Protein AF-A0A6A8Q6U9-F1 (afdb_monomer_lite)

Structure (mmCIF, N/CA/C/O backbone):
data_AF-A0A6A8Q6U9-F1
#
_entry.id   AF-A0A6A8Q6U9-F1
#
loop_
_atom_site.group_PDB
_atom_site.id
_atom_site.type_symbol
_atom_site.label_atom_id
_atom_site.label_alt_id
_atom_site.label_comp_id
_atom_site.label_asym_id
_atom_site.label_entity_id
_atom_site.label_seq_id
_atom_site.pdbx_PDB_ins_code
_atom_site.Cartn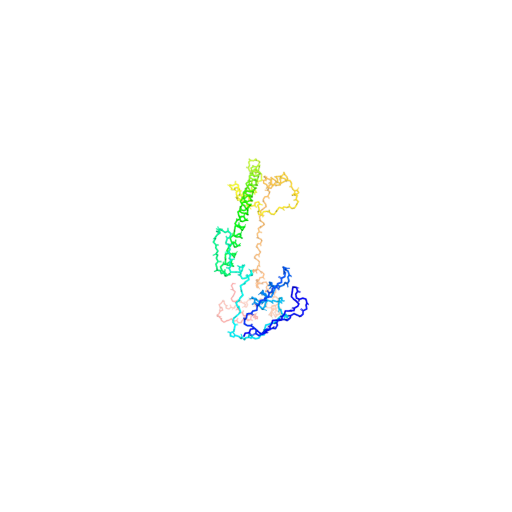_x
_atom_site.Cartn_y
_atom_site.Cartn_z
_atom_site.occupancy
_atom_site.B_iso_or_equiv
_atom_site.auth_seq_id
_atom_site.auth_comp_id
_atom_site.auth_asym_id
_atom_site.auth_atom_id
_atom_site.pdbx_PDB_model_num
ATOM 1 N N . MET A 1 1 ? 22.837 -3.236 -61.884 1.00 83.44 1 MET A N 1
ATOM 2 C CA . MET A 1 1 ? 23.945 -2.297 -61.561 1.00 83.44 1 MET A CA 1
ATOM 3 C C . MET A 1 1 ? 23.391 -0.884 -61.524 1.00 83.44 1 MET A C 1
ATOM 5 O O . MET A 1 1 ? 22.686 -0.519 -62.454 1.00 83.44 1 MET A O 1
ATOM 9 N N . ILE A 1 2 ? 23.714 -0.105 -60.486 1.00 91.56 2 ILE A N 1
ATOM 10 C CA . ILE A 1 2 ? 23.192 1.261 -60.320 1.00 91.56 2 ILE A CA 1
ATOM 11 C C . ILE A 1 2 ? 23.512 2.105 -61.558 1.00 91.56 2 ILE A C 1
ATOM 13 O O . ILE A 1 2 ? 24.683 2.302 -61.882 1.00 91.56 2 ILE A O 1
ATOM 17 N N . SER A 1 3 ? 22.468 2.602 -62.220 1.00 93.12 3 SER A N 1
ATOM 18 C CA . SER A 1 3 ? 22.572 3.488 -63.384 1.00 93.12 3 SER A CA 1
ATOM 19 C C . SER A 1 3 ? 22.329 4.948 -63.017 1.00 93.12 3 SER A C 1
ATOM 21 O O . SER A 1 3 ? 22.824 5.858 -63.685 1.00 93.12 3 SER A O 1
ATOM 23 N N . LYS A 1 4 ? 21.551 5.184 -61.954 1.00 95.38 4 LYS A N 1
ATOM 24 C CA . LYS A 1 4 ? 21.162 6.523 -61.519 1.00 95.38 4 LYS A CA 1
ATOM 25 C C . LYS A 1 4 ? 20.869 6.574 -60.025 1.00 95.38 4 LYS A C 1
ATOM 27 O O . LYS A 1 4 ? 20.217 5.688 -59.484 1.00 95.38 4 LYS A O 1
ATOM 32 N N . ILE A 1 5 ? 21.319 7.643 -59.375 1.00 95.75 5 ILE A N 1
ATOM 33 C CA . ILE A 1 5 ? 20.968 8.004 -57.999 1.00 95.75 5 ILE A CA 1
ATOM 34 C C . ILE A 1 5 ? 20.358 9.402 -58.031 1.00 95.75 5 ILE A C 1
ATOM 36 O O . ILE A 1 5 ? 20.988 10.350 -58.503 1.00 95.75 5 ILE A O 1
ATOM 40 N N . SER A 1 6 ? 19.142 9.536 -57.513 1.00 96.12 6 SER A N 1
ATOM 41 C CA . SER A 1 6 ? 18.427 10.807 -57.409 1.00 96.12 6 SER A CA 1
ATOM 42 C C . SER A 1 6 ? 18.252 11.169 -55.940 1.00 96.12 6 SER A C 1
ATOM 44 O O . SER A 1 6 ? 17.644 10.413 -55.190 1.00 96.12 6 SER A O 1
ATOM 46 N N . LEU A 1 7 ? 18.757 12.331 -55.525 1.00 95.94 7 LEU A N 1
ATOM 47 C CA . LEU A 1 7 ? 18.587 12.875 -54.175 1.00 95.94 7 LEU A CA 1
ATOM 48 C C . LEU A 1 7 ? 17.785 14.170 -54.244 1.00 95.94 7 LEU A C 1
ATOM 50 O O . LEU A 1 7 ? 18.115 15.075 -55.016 1.00 95.94 7 LEU A O 1
ATOM 54 N N . ASN A 1 8 ? 16.732 14.283 -53.439 1.00 95.31 8 ASN A N 1
ATOM 55 C CA . ASN A 1 8 ? 15.879 15.466 -53.446 1.00 95.31 8 ASN A CA 1
ATOM 56 C C . ASN A 1 8 ? 15.291 15.745 -52.063 1.00 95.31 8 ASN A C 1
ATOM 58 O O . ASN A 1 8 ? 14.862 14.830 -51.367 1.00 95.31 8 ASN A O 1
ATOM 62 N N . LYS A 1 9 ? 15.220 17.029 -51.698 1.00 92.88 9 LYS A N 1
ATOM 63 C CA . LYS A 1 9 ? 14.635 17.523 -50.441 1.00 92.88 9 LYS A CA 1
ATOM 64 C C . LYS A 1 9 ? 15.183 16.833 -49.180 1.00 92.88 9 LYS A C 1
ATOM 66 O O . LYS A 1 9 ? 14.444 16.667 -48.215 1.00 92.88 9 LYS A O 1
ATOM 71 N N . VAL A 1 10 ? 16.471 16.484 -49.169 1.00 93.00 10 VAL A N 1
ATOM 72 C CA . VAL A 1 10 ? 17.129 15.846 -48.018 1.00 93.00 10 VAL A CA 1
ATOM 73 C C . VAL A 1 10 ? 18.425 16.564 -47.648 1.00 93.00 10 VAL A C 1
ATOM 75 O O . VAL A 1 10 ? 19.313 16.727 -48.482 1.00 93.00 10 VAL A O 1
ATOM 78 N N . ALA A 1 11 ? 18.537 17.007 -46.393 1.00 90.81 11 ALA A N 1
ATOM 79 C CA . ALA A 1 11 ? 19.706 17.707 -45.847 1.00 90.81 11 ALA A CA 1
ATOM 80 C C . ALA A 1 11 ? 20.280 18.793 -46.794 1.00 90.81 11 ALA A C 1
ATOM 82 O O . ALA A 1 11 ? 19.628 19.806 -47.059 1.00 90.81 11 ALA A O 1
ATOM 83 N N . SER A 1 12 ? 21.497 18.598 -47.318 1.00 90.44 12 SER A N 1
ATOM 84 C CA . SER A 1 12 ? 22.168 19.523 -48.245 1.00 90.44 12 SER A CA 1
ATOM 85 C C . SER A 1 12 ? 21.600 19.504 -49.674 1.00 90.44 12 SER A C 1
ATOM 87 O O . SER A 1 12 ? 21.796 20.462 -50.424 1.00 90.44 12 SER A O 1
ATOM 89 N N . TYR A 1 13 ? 20.853 18.466 -50.057 1.00 93.00 13 TYR A N 1
ATOM 90 C CA . TYR A 1 13 ? 20.226 18.302 -51.371 1.00 93.00 13 TYR A CA 1
ATOM 91 C C . TYR A 1 13 ? 18.849 18.984 -51.417 1.00 93.00 13 TYR A C 1
ATOM 93 O O . TYR A 1 13 ? 17.801 18.339 -51.465 1.00 93.00 13 TYR A O 1
ATOM 101 N N . LYS A 1 14 ? 18.840 20.326 -51.389 1.00 92.19 14 LYS A N 1
ATOM 102 C CA . LYS A 1 14 ? 17.604 21.145 -51.385 1.00 92.19 14 LYS A CA 1
ATOM 103 C C . LYS A 1 14 ? 16.782 21.043 -52.677 1.00 92.19 14 LYS A C 1
ATOM 105 O O . LYS A 1 14 ? 15.580 21.299 -52.660 1.00 92.19 14 LYS A O 1
ATOM 110 N N . LYS A 1 15 ? 17.435 20.723 -53.794 1.00 93.44 15 LYS A N 1
ATOM 111 C CA . LYS A 1 15 ? 16.835 20.531 -55.121 1.00 93.44 15 LYS A CA 1
ATOM 112 C C . LYS A 1 15 ? 17.240 19.161 -55.656 1.00 93.44 15 LYS A C 1
ATOM 114 O O . LYS A 1 15 ? 18.251 18.613 -55.211 1.00 93.44 15 LYS A O 1
ATOM 119 N N . LEU A 1 16 ? 16.484 18.666 -56.635 1.00 94.50 16 LEU A N 1
ATOM 120 C CA . LEU A 1 16 ? 16.778 17.407 -57.309 1.00 94.50 16 LEU A CA 1
ATOM 121 C C . LEU A 1 16 ? 18.214 17.426 -57.840 1.00 94.50 16 LEU A C 1
ATOM 123 O O . LEU A 1 16 ? 18.569 18.264 -58.667 1.00 94.50 16 LEU A O 1
ATOM 127 N N . SER A 1 17 ? 19.018 16.505 -57.328 1.00 95.00 17 SER A N 1
ATOM 128 C CA . SER A 1 17 ? 20.404 16.294 -57.717 1.00 95.00 17 SER A CA 1
ATOM 129 C C . SER A 1 17 ? 20.535 14.861 -58.197 1.00 95.00 17 SER A C 1
ATOM 131 O O . SER A 1 17 ? 20.133 13.933 -57.497 1.00 95.00 17 SER A O 1
ATOM 133 N N . VAL A 1 18 ? 21.057 14.700 -59.406 1.00 95.06 18 VAL A N 1
ATOM 134 C CA . VAL A 1 18 ? 21.097 13.419 -60.105 1.00 95.06 18 VAL A CA 1
ATOM 135 C C . VAL A 1 18 ? 22.546 13.045 -60.375 1.00 95.06 18 VAL A C 1
ATOM 137 O O . VAL A 1 18 ? 23.310 13.854 -60.900 1.00 95.06 18 VAL A O 1
ATOM 140 N N . LEU A 1 19 ? 22.903 11.814 -60.025 1.00 94.12 19 LEU A N 1
ATOM 141 C CA . LEU A 1 19 ? 24.139 11.161 -60.427 1.00 94.12 19 LEU A CA 1
ATOM 142 C C . LEU A 1 19 ? 23.781 10.032 -61.394 1.00 94.12 19 LEU A C 1
ATOM 144 O O . LEU A 1 19 ? 23.219 9.025 -60.974 1.00 94.12 19 LEU A O 1
ATOM 148 N N . GLU A 1 20 ? 24.105 10.203 -62.670 1.00 95.31 20 GLU A N 1
ATOM 149 C CA . GLU A 1 20 ? 23.953 9.182 -63.712 1.00 95.31 20 GLU A CA 1
ATOM 150 C C . GLU A 1 20 ? 25.326 8.621 -64.077 1.00 95.31 20 GLU A C 1
ATOM 152 O O . GLU A 1 20 ? 26.291 9.373 -64.234 1.00 95.31 20 GLU A O 1
ATOM 157 N N . THR A 1 21 ? 25.434 7.296 -64.179 1.00 92.75 21 THR A N 1
ATOM 158 C CA . THR A 1 21 ? 26.697 6.630 -64.502 1.00 92.75 21 THR A CA 1
ATOM 159 C C . THR A 1 21 ? 26.477 5.275 -65.164 1.00 92.75 21 THR A C 1
ATOM 161 O O . THR A 1 21 ? 25.560 4.533 -64.827 1.00 92.75 21 THR A O 1
ATOM 164 N N . ASP A 1 22 ? 27.360 4.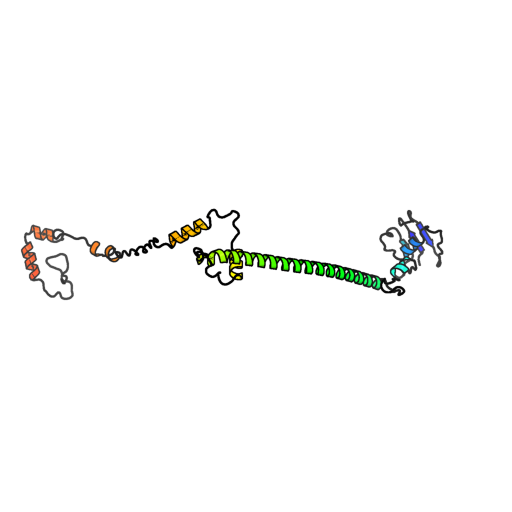938 -66.098 1.00 92.50 22 ASP A N 1
ATOM 165 C CA . ASP A 1 22 ? 27.503 3.619 -66.718 1.00 92.50 22 ASP A CA 1
ATOM 166 C C . ASP A 1 22 ? 28.775 2.891 -66.227 1.00 92.50 22 ASP A C 1
ATOM 168 O O . ASP A 1 22 ? 29.103 1.792 -66.681 1.00 92.50 22 ASP A O 1
ATOM 172 N N . LYS A 1 23 ? 29.538 3.513 -65.314 1.00 93.19 23 LYS A N 1
ATOM 173 C CA . LYS A 1 23 ? 30.857 3.045 -64.871 1.00 93.19 23 LYS A CA 1
ATOM 174 C C . LYS A 1 23 ? 30.744 2.125 -63.666 1.00 93.19 23 LYS A C 1
ATOM 176 O O . LYS A 1 23 ? 30.054 2.431 -62.699 1.00 93.19 23 LYS A O 1
ATOM 181 N N . LYS A 1 24 ? 31.498 1.018 -63.691 1.00 90.50 24 LYS A N 1
ATOM 182 C CA . LYS A 1 24 ? 31.570 0.045 -62.581 1.00 90.50 24 LYS A CA 1
ATOM 183 C C . LYS A 1 24 ? 32.177 0.633 -61.307 1.00 90.50 24 LYS A C 1
ATOM 185 O O . LYS A 1 24 ? 31.808 0.224 -60.214 1.00 90.50 24 LYS A O 1
ATOM 190 N N . VAL A 1 25 ? 33.104 1.578 -61.454 1.00 93.62 25 VAL A N 1
ATOM 191 C CA . VAL A 1 25 ? 33.769 2.270 -60.347 1.00 93.62 25 VAL A CA 1
ATOM 192 C C . VAL A 1 25 ? 33.498 3.760 -60.490 1.00 93.62 25 VAL A C 1
ATOM 194 O O . VAL A 1 25 ? 33.768 4.337 -61.542 1.00 93.62 25 VAL A O 1
ATOM 197 N N . ASN A 1 26 ? 32.975 4.373 -59.430 1.00 93.19 26 ASN A N 1
ATOM 198 C CA . ASN A 1 26 ? 32.656 5.796 -59.371 1.00 93.19 26 ASN A CA 1
ATOM 199 C C . ASN A 1 26 ? 33.369 6.414 -58.169 1.00 93.19 26 ASN A C 1
ATOM 201 O O . ASN A 1 26 ? 33.212 5.932 -57.049 1.00 93.19 26 ASN A O 1
ATOM 205 N N . LEU A 1 27 ? 34.138 7.482 -58.392 1.00 94.19 27 LEU A N 1
ATOM 206 C CA . LEU A 1 27 ? 34.809 8.227 -57.329 1.00 94.19 27 LEU A CA 1
ATOM 207 C C . LEU A 1 27 ? 34.109 9.573 -57.131 1.00 94.19 27 LEU A C 1
A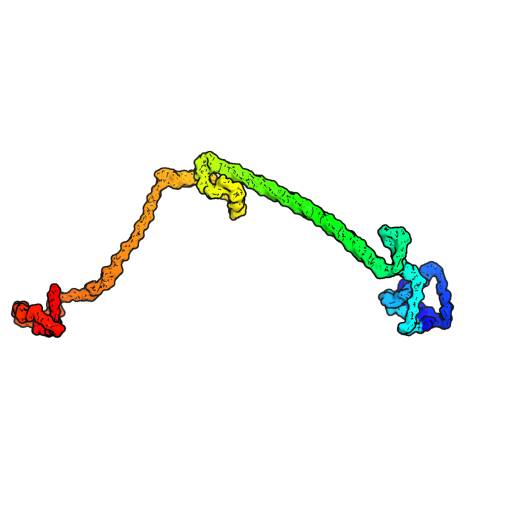TOM 209 O O . LEU A 1 27 ? 34.193 10.453 -57.984 1.00 94.19 27 LEU A O 1
ATOM 213 N N . ILE A 1 28 ? 33.432 9.733 -55.994 1.00 92.00 28 ILE A N 1
ATOM 214 C CA . ILE A 1 28 ? 32.740 10.971 -55.622 1.00 92.00 28 ILE A CA 1
ATOM 215 C C . ILE A 1 28 ? 33.566 11.671 -54.543 1.00 92.00 28 ILE A C 1
ATOM 217 O O . ILE A 1 28 ? 33.708 11.162 -53.433 1.00 92.00 28 ILE A O 1
ATOM 221 N N . TYR A 1 29 ? 34.100 12.850 -54.854 1.00 93.25 29 TYR A N 1
ATOM 222 C CA . TYR A 1 29 ? 34.919 13.638 -53.935 1.00 93.25 29 TYR A CA 1
ATOM 223 C C . TYR A 1 29 ? 34.371 15.059 -53.781 1.00 93.25 29 TYR A C 1
ATOM 225 O O . TYR A 1 29 ? 33.599 15.555 -54.596 1.00 93.25 29 TYR A O 1
ATOM 233 N N . GLY A 1 30 ? 34.747 15.717 -52.689 1.00 92.31 30 GLY A N 1
ATOM 234 C CA . GLY A 1 30 ? 34.318 17.076 -52.374 1.00 92.31 30 GLY A CA 1
ATOM 235 C C . GLY A 1 30 ? 34.778 17.487 -50.982 1.00 92.31 30 GLY A C 1
ATOM 236 O O . GLY A 1 30 ? 35.163 16.632 -50.182 1.00 92.31 30 GLY A O 1
ATOM 237 N N . LEU A 1 31 ? 34.715 18.782 -50.679 1.00 93.69 31 LEU A N 1
ATOM 238 C CA . LEU A 1 31 ? 35.091 19.334 -49.374 1.00 93.69 31 LEU A CA 1
ATOM 239 C C . LEU A 1 31 ? 34.214 18.791 -48.229 1.00 93.69 31 LEU A C 1
ATOM 241 O O . LEU A 1 31 ? 33.169 18.171 -48.446 1.00 93.69 31 LEU A O 1
ATOM 245 N N . ASN A 1 32 ? 34.631 19.005 -46.983 1.00 89.88 32 ASN A N 1
ATOM 246 C CA . ASN A 1 32 ? 33.807 18.654 -45.825 1.00 89.88 32 ASN A CA 1
ATOM 247 C C . ASN A 1 32 ? 32.473 19.420 -45.864 1.00 89.88 32 ASN A C 1
ATOM 249 O O . ASN A 1 32 ? 32.429 20.583 -46.252 1.00 89.88 32 ASN A O 1
ATOM 253 N N . GLY A 1 33 ? 31.376 18.742 -45.513 1.00 87.25 33 GLY A N 1
ATOM 254 C CA . GLY A 1 33 ? 30.030 19.328 -45.538 1.00 87.25 33 GLY A CA 1
ATOM 255 C C . GLY A 1 33 ? 29.324 19.345 -46.903 1.00 87.25 33 GLY A C 1
ATOM 256 O O . GLY A 1 33 ? 28.185 19.788 -46.977 1.00 87.25 33 GLY A O 1
ATOM 257 N N . THR A 1 34 ? 29.922 18.816 -47.979 1.00 90.06 34 THR A N 1
ATOM 258 C CA . THR A 1 34 ? 29.285 18.799 -49.317 1.00 90.06 34 THR A CA 1
ATOM 259 C C . THR A 1 34 ? 28.187 17.742 -49.509 1.00 90.06 34 THR A C 1
ATOM 261 O O . THR A 1 34 ? 27.674 17.597 -50.613 1.00 90.06 34 THR A O 1
ATOM 264 N N . GLY A 1 35 ? 27.824 16.983 -48.469 1.00 91.19 35 GLY A N 1
ATOM 265 C CA . GLY A 1 35 ? 26.733 15.999 -48.532 1.00 91.19 35 GLY A CA 1
ATOM 266 C C . GLY A 1 35 ? 27.131 14.568 -48.911 1.00 91.19 35 GLY A C 1
ATOM 267 O O . GLY A 1 35 ? 26.251 13.728 -49.058 1.00 91.19 35 GLY A O 1
ATOM 268 N N . LYS A 1 36 ? 28.431 14.246 -49.005 1.00 93.31 36 LYS A N 1
ATOM 269 C CA . LYS A 1 36 ? 28.915 12.879 -49.313 1.00 93.31 36 LYS A CA 1
ATOM 270 C C . LYS A 1 36 ? 28.319 11.813 -48.382 1.00 93.31 36 LYS A C 1
ATOM 272 O O . LYS A 1 36 ? 27.833 10.795 -48.860 1.00 93.31 36 LYS A O 1
ATOM 277 N N . SER A 1 37 ? 28.295 12.085 -47.075 1.00 93.62 37 SER A N 1
ATOM 278 C CA . SER A 1 37 ? 27.722 11.169 -46.081 1.00 93.62 37 SER A CA 1
ATOM 279 C C . SER A 1 37 ? 26.207 11.006 -46.226 1.00 93.62 37 SER A C 1
ATOM 281 O O . SER A 1 37 ? 25.673 9.955 -45.916 1.00 93.62 37 SER A O 1
ATOM 283 N N . ILE A 1 38 ? 25.491 12.013 -46.738 1.00 94.50 38 ILE A N 1
ATOM 284 C CA . ILE A 1 38 ? 24.043 11.906 -46.973 1.00 94.50 38 ILE A CA 1
ATOM 285 C C . ILE A 1 38 ? 23.761 10.934 -48.120 1.00 94.50 38 ILE A C 1
ATOM 287 O O . ILE A 1 38 ? 22.830 10.140 -48.026 1.00 94.50 38 ILE A O 1
ATOM 291 N N . LEU A 1 39 ? 24.583 10.966 -49.174 1.00 94.44 39 LEU A N 1
ATOM 292 C CA . LEU A 1 39 ? 24.488 10.018 -50.282 1.00 94.44 39 LEU A CA 1
ATOM 293 C C . LEU A 1 39 ? 24.774 8.586 -49.817 1.00 94.44 39 LEU A C 1
ATOM 295 O O . LEU A 1 39 ? 24.009 7.686 -50.155 1.00 94.44 39 LEU A O 1
ATOM 299 N N . SER A 1 40 ? 25.829 8.362 -49.025 1.00 94.44 40 SER A N 1
ATOM 300 C CA . SER A 1 40 ? 26.108 7.018 -48.500 1.00 94.44 40 SER A CA 1
ATOM 301 C C . SER A 1 40 ? 25.033 6.546 -47.517 1.00 94.44 40 SER A C 1
ATOM 303 O O . SER A 1 40 ? 24.607 5.401 -47.608 1.00 94.44 40 SER A O 1
ATOM 305 N N . ASN A 1 41 ? 24.524 7.415 -46.637 1.00 94.75 41 ASN A N 1
ATOM 306 C CA . ASN A 1 41 ? 23.450 7.068 -45.699 1.00 94.75 41 ASN A CA 1
ATOM 307 C C . ASN A 1 41 ? 22.132 6.732 -46.412 1.00 94.75 41 ASN A C 1
ATOM 309 O O . ASN A 1 41 ? 21.429 5.819 -45.987 1.00 94.75 41 ASN A O 1
ATOM 313 N N . PHE A 1 42 ? 21.825 7.411 -47.523 1.00 95.25 42 PHE A N 1
ATOM 314 C CA . PHE A 1 42 ? 20.690 7.047 -48.371 1.00 95.25 42 PHE A CA 1
ATOM 315 C C . PHE A 1 42 ? 20.833 5.631 -48.934 1.00 95.25 42 PHE A C 1
ATOM 317 O O . PHE A 1 42 ? 19.884 4.859 -48.883 1.00 95.25 42 PHE A O 1
ATOM 324 N N . LEU A 1 43 ? 22.016 5.270 -49.434 1.00 94.12 43 LEU A N 1
ATOM 325 C CA . LEU A 1 43 ? 22.263 3.916 -49.935 1.00 94.12 43 LEU A CA 1
ATOM 326 C C . LEU A 1 43 ? 22.231 2.860 -48.818 1.00 94.12 43 LEU A C 1
ATOM 328 O O . LEU A 1 43 ? 21.891 1.715 -49.090 1.00 94.12 43 LEU A O 1
ATOM 332 N N . TYR A 1 44 ? 22.580 3.238 -47.585 1.00 93.81 44 TYR A N 1
ATOM 333 C CA . TYR A 1 44 ? 22.564 2.343 -46.425 1.00 93.81 44 TYR A CA 1
ATOM 334 C C . TYR A 1 44 ? 21.138 2.026 -45.951 1.00 93.81 44 TYR A C 1
ATOM 336 O O . TYR A 1 44 ? 20.833 0.874 -45.660 1.00 93.81 44 TYR A O 1
ATOM 344 N N . LEU A 1 45 ? 20.252 3.029 -45.897 1.00 91.56 45 LEU A N 1
ATOM 345 C CA . LEU A 1 45 ? 18.856 2.855 -45.483 1.00 91.56 45 LEU A CA 1
ATOM 346 C C . LEU A 1 45 ? 17.900 3.620 -46.417 1.00 91.56 45 LEU A C 1
ATOM 348 O O . LE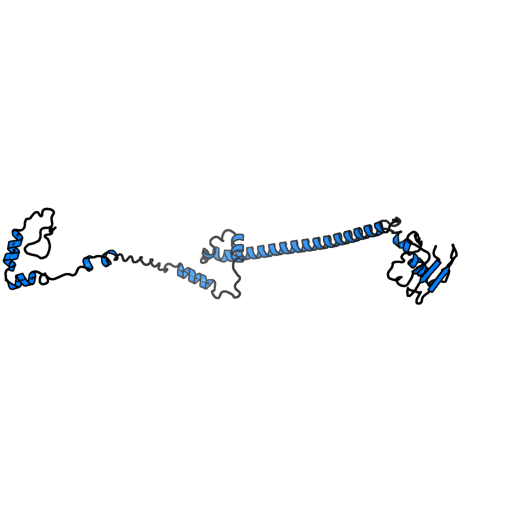U A 1 45 ? 17.332 4.643 -46.024 1.00 91.56 45 LEU A O 1
ATOM 352 N N . PRO A 1 46 ? 17.684 3.136 -47.655 1.00 90.25 46 PRO A N 1
ATOM 353 C CA . PRO A 1 46 ? 16.915 3.861 -48.671 1.00 90.25 46 PRO A CA 1
ATOM 354 C C . PRO A 1 46 ? 15.438 4.039 -48.306 1.00 90.25 46 PRO A C 1
ATOM 356 O O . PRO A 1 46 ? 14.778 4.944 -48.810 1.00 90.25 46 PRO A O 1
ATOM 359 N N . THR A 1 47 ? 14.922 3.203 -47.404 1.00 90.56 47 THR A N 1
ATOM 360 C CA . THR A 1 47 ? 13.536 3.232 -46.918 1.00 90.56 47 THR A CA 1
ATOM 361 C C . THR A 1 47 ? 13.298 4.242 -45.792 1.00 90.56 47 THR A C 1
ATOM 363 O O . THR A 1 47 ? 12.153 4.409 -45.368 1.00 90.56 47 THR A O 1
ATOM 366 N N . HIS A 1 48 ? 14.336 4.927 -45.292 1.00 92.75 48 HIS A N 1
ATOM 367 C CA . HIS A 1 48 ? 14.173 5.914 -44.224 1.00 92.75 48 HIS A CA 1
ATOM 368 C C . HIS A 1 48 ? 13.250 7.070 -44.673 1.00 92.75 48 HIS A C 1
ATOM 370 O O . HIS A 1 48 ? 13.395 7.560 -45.799 1.00 92.75 48 HIS A O 1
ATOM 376 N N . PRO A 1 49 ? 12.337 7.572 -43.814 1.00 93.44 49 PRO A N 1
ATOM 377 C CA . PRO A 1 49 ? 11.366 8.610 -44.184 1.00 93.44 49 PRO A CA 1
ATOM 378 C C . PRO A 1 49 ? 11.966 9.886 -44.794 1.00 93.44 49 PRO A C 1
ATOM 380 O O . PRO A 1 49 ? 11.337 10.525 -45.644 1.00 93.44 49 PRO A O 1
ATOM 383 N N . ASP A 1 50 ? 13.189 10.241 -44.400 1.00 92.94 50 ASP A N 1
ATOM 384 C CA . ASP A 1 50 ? 13.909 11.411 -44.924 1.00 92.94 50 ASP A CA 1
ATOM 385 C C . ASP A 1 50 ? 14.262 11.291 -46.413 1.00 92.94 50 ASP A C 1
ATOM 387 O O . ASP A 1 50 ? 14.454 12.302 -47.090 1.00 92.94 50 ASP A O 1
ATOM 391 N N . TYR A 1 51 ? 14.308 10.069 -46.950 1.00 94.50 51 TYR A N 1
ATOM 392 C CA . TYR A 1 51 ? 14.670 9.787 -48.337 1.00 94.50 51 TYR A CA 1
ATOM 393 C C . TYR A 1 51 ? 13.468 9.520 -49.244 1.00 94.50 51 TYR A C 1
ATOM 395 O O . TYR A 1 51 ? 13.645 9.138 -50.395 1.00 94.50 51 TYR A O 1
ATOM 403 N N . LYS A 1 52 ? 12.240 9.802 -48.793 1.00 93.81 52 LYS A N 1
ATOM 404 C CA . LYS A 1 52 ? 10.994 9.575 -49.558 1.00 93.81 52 LYS A CA 1
ATOM 405 C C . LYS A 1 52 ? 10.926 10.238 -50.945 1.00 93.81 52 LYS A C 1
ATOM 407 O O . LYS A 1 52 ? 10.037 9.932 -51.732 1.00 93.81 52 LYS A O 1
ATOM 412 N N . HIS A 1 53 ? 11.792 11.214 -51.215 1.00 93.94 53 HIS A N 1
ATOM 413 C CA . HIS A 1 53 ? 11.880 11.925 -52.495 1.00 93.94 53 HIS A CA 1
ATOM 414 C C . HIS A 1 53 ? 13.130 11.554 -53.307 1.00 93.94 53 HIS A C 1
ATOM 416 O O . HIS A 1 53 ? 13.401 12.186 -54.329 1.00 93.94 53 HIS A O 1
ATOM 422 N N . SER A 1 54 ? 13.884 10.561 -52.846 1.00 95.06 54 SER A N 1
ATOM 423 C CA . SER A 1 54 ? 15.113 10.066 -53.451 1.00 95.06 54 SER A CA 1
ATOM 424 C C . SER A 1 54 ? 14.873 8.683 -54.064 1.00 95.06 54 SER A C 1
ATOM 426 O O . SER A 1 54 ? 13.983 7.956 -53.631 1.00 95.06 54 SER A O 1
ATOM 428 N N . SER A 1 55 ? 15.648 8.315 -55.083 1.00 94.44 55 SER A N 1
ATOM 429 C CA . SER A 1 55 ? 15.523 7.020 -55.762 1.00 94.44 55 SER A CA 1
ATOM 430 C C . SER A 1 55 ? 16.870 6.492 -56.250 1.00 94.44 55 SER A C 1
ATOM 432 O O . SER A 1 55 ? 17.827 7.252 -56.433 1.00 94.44 55 SER A O 1
ATOM 434 N N . VAL A 1 56 ? 16.929 5.179 -56.464 1.00 94.06 56 VAL A N 1
ATOM 435 C CA . VAL A 1 56 ? 18.051 4.481 -57.096 1.00 94.06 56 VAL A CA 1
ATOM 436 C C . VAL A 1 56 ? 17.492 3.652 -58.242 1.00 94.06 56 VAL A C 1
ATOM 438 O O . VAL A 1 56 ? 16.595 2.841 -58.026 1.00 94.06 56 VAL A O 1
ATOM 441 N N . ASP A 1 57 ? 18.043 3.834 -59.439 1.00 93.44 57 ASP A N 1
ATOM 442 C CA . ASP A 1 57 ? 17.645 3.086 -60.629 1.00 93.44 57 ASP A CA 1
ATOM 443 C C . ASP A 1 57 ? 18.764 2.118 -61.051 1.00 93.44 57 ASP A C 1
ATOM 445 O O . ASP A 1 57 ? 19.948 2.328 -60.760 1.00 93.44 57 ASP A O 1
ATOM 449 N N . GLY A 1 58 ? 18.393 1.057 -61.774 1.00 88.50 58 GLY A N 1
ATOM 450 C CA . GLY A 1 58 ? 19.323 0.026 -62.258 1.00 88.50 58 GLY A CA 1
ATOM 451 C C . GLY A 1 58 ? 19.547 -1.137 -61.281 1.00 88.50 58 GLY A C 1
ATOM 452 O O . GLY A 1 58 ? 20.408 -1.991 -61.517 1.00 88.50 58 GLY A O 1
ATOM 453 N N . LEU A 1 59 ? 18.783 -1.181 -60.190 1.00 87.62 59 LEU A N 1
ATOM 454 C CA . LEU A 1 59 ? 18.700 -2.315 -59.273 1.00 87.62 59 LEU A CA 1
ATOM 455 C C . LEU A 1 59 ? 17.326 -2.979 -59.397 1.00 87.62 59 LEU A C 1
ATOM 457 O O . LEU A 1 59 ? 16.335 -2.306 -59.678 1.00 87.62 59 LEU A O 1
ATOM 461 N N . ASP A 1 60 ? 17.290 -4.287 -59.183 1.00 83.81 60 ASP A N 1
ATOM 462 C CA . ASP A 1 60 ? 16.068 -5.081 -59.043 1.00 83.81 60 ASP A CA 1
ATOM 463 C C . ASP A 1 60 ? 16.080 -5.808 -57.686 1.00 83.81 60 ASP A C 1
ATOM 465 O O . ASP A 1 60 ? 17.039 -5.685 -56.922 1.00 83.81 60 ASP A O 1
ATOM 469 N N . GLU A 1 61 ? 15.028 -6.574 -57.389 1.00 79.38 61 GLU A N 1
ATOM 470 C CA . GLU A 1 61 ? 14.867 -7.302 -56.118 1.00 79.38 61 GLU A CA 1
ATOM 471 C C . GLU A 1 61 ? 15.960 -8.352 -55.841 1.00 79.38 61 GLU A C 1
ATOM 473 O O . GLU A 1 61 ? 16.077 -8.826 -54.716 1.00 79.38 61 GLU A O 1
ATOM 478 N N . SER A 1 62 ? 16.769 -8.722 -56.838 1.00 83.81 62 SER A N 1
ATOM 479 C CA . SER A 1 62 ? 17.874 -9.677 -56.680 1.00 83.81 62 SER A CA 1
ATOM 480 C C . SER A 1 62 ? 19.212 -9.026 -56.307 1.00 83.81 62 SER A C 1
ATOM 482 O O . SER A 1 62 ? 20.212 -9.728 -56.153 1.00 83.81 62 SER A O 1
ATOM 484 N N . HIS A 1 63 ? 19.258 -7.695 -56.174 1.00 87.69 63 HIS A N 1
ATOM 485 C CA . HIS A 1 63 ? 20.481 -6.959 -55.861 1.00 87.69 63 HIS A CA 1
ATOM 486 C C . HIS A 1 63 ? 20.507 -6.458 -54.412 1.00 87.69 63 HIS A C 1
ATOM 488 O O . HIS A 1 63 ? 19.651 -5.674 -54.006 1.00 87.69 63 HIS A O 1
ATOM 494 N N . ASP A 1 64 ? 21.582 -6.783 -53.694 1.00 88.25 64 ASP A N 1
ATOM 495 C CA . ASP A 1 64 ? 21.875 -6.211 -52.379 1.00 88.25 64 ASP A CA 1
ATOM 496 C C . ASP A 1 64 ? 22.785 -4.977 -52.482 1.00 88.25 64 ASP A C 1
ATOM 498 O O . ASP A 1 64 ? 23.776 -4.961 -53.223 1.00 88.25 64 ASP A O 1
ATOM 502 N N . ILE A 1 65 ? 22.479 -3.939 -51.696 1.00 90.38 65 ILE A N 1
ATOM 503 C CA . ILE A 1 65 ? 23.339 -2.760 -51.531 1.00 90.38 65 ILE A CA 1
ATOM 504 C C . ILE A 1 65 ? 24.108 -2.900 -50.217 1.00 90.38 65 ILE A C 1
ATOM 506 O O . ILE A 1 65 ? 23.528 -2.837 -49.137 1.00 90.38 65 ILE A O 1
ATOM 510 N N . LEU A 1 66 ? 25.432 -3.040 -50.303 1.00 91.62 66 LEU A N 1
ATOM 511 C CA . LEU A 1 66 ? 26.315 -3.055 -49.136 1.00 91.62 66 LEU A CA 1
ATOM 512 C C . LEU A 1 66 ? 26.996 -1.695 -48.989 1.00 91.62 66 LEU A C 1
ATOM 514 O O . LEU A 1 66 ? 27.728 -1.261 -49.881 1.00 91.62 66 LEU A O 1
ATOM 518 N N . VAL A 1 67 ? 26.774 -1.026 -47.857 1.00 92.88 67 VAL A N 1
ATOM 519 C CA . VAL A 1 67 ? 27.365 0.286 -47.569 1.00 92.88 67 VAL A CA 1
ATOM 520 C C . VAL A 1 67 ? 28.211 0.218 -46.311 1.00 92.88 67 VAL A C 1
ATOM 522 O O . VAL A 1 67 ? 27.721 -0.099 -45.234 1.00 92.88 67 VAL A O 1
ATOM 525 N N . TYR A 1 68 ? 29.482 0.582 -46.455 1.00 91.69 68 TYR A N 1
ATOM 526 C CA . TYR A 1 68 ? 30.401 0.767 -45.342 1.00 91.69 68 TYR A CA 1
ATOM 527 C C . TYR A 1 68 ? 30.609 2.266 -45.102 1.00 91.69 68 TYR A C 1
ATOM 529 O O . TYR A 1 68 ? 31.293 2.948 -45.869 1.00 91.69 68 TYR A O 1
ATOM 537 N N . ASN A 1 69 ? 29.973 2.796 -44.061 1.00 91.81 69 ASN A N 1
ATOM 538 C CA . ASN A 1 69 ? 30.044 4.197 -43.646 1.00 91.81 69 ASN A CA 1
ATOM 539 C C . ASN A 1 69 ? 30.051 4.303 -42.109 1.00 91.81 69 ASN A C 1
ATOM 541 O O . ASN A 1 69 ? 30.005 3.305 -41.398 1.00 91.81 69 ASN A O 1
ATOM 545 N N . GLU A 1 70 ? 30.096 5.529 -41.591 1.00 88.31 70 GLU A N 1
ATOM 546 C CA . GLU A 1 70 ? 30.070 5.788 -40.147 1.00 88.31 70 GLU A CA 1
ATOM 547 C C . GLU A 1 70 ? 28.811 5.227 -39.463 1.00 88.31 70 GLU A C 1
ATOM 549 O O . GLU A 1 70 ? 28.908 4.655 -38.382 1.00 88.31 70 GLU A O 1
ATOM 554 N N . THR A 1 71 ? 27.644 5.322 -40.108 1.00 88.12 71 THR A N 1
ATOM 555 C CA . THR A 1 71 ? 26.381 4.785 -39.576 1.00 88.12 71 THR A CA 1
ATOM 556 C C . THR A 1 71 ? 26.427 3.265 -39.411 1.00 88.12 71 THR A C 1
ATOM 558 O O . THR A 1 71 ? 26.047 2.765 -38.359 1.00 88.12 71 THR A O 1
ATOM 561 N N . PHE A 1 72 ? 26.971 2.533 -40.389 1.00 87.62 72 PHE A N 1
ATOM 562 C CA . PHE A 1 72 ? 27.203 1.091 -40.271 1.00 87.62 72 PHE A CA 1
ATOM 563 C C . PHE A 1 72 ? 28.085 0.756 -39.061 1.00 87.62 72 PHE A C 1
ATOM 565 O O . PHE A 1 72 ? 27.782 -0.170 -38.309 1.00 87.62 72 PHE A O 1
ATOM 572 N N . ILE A 1 73 ? 29.153 1.531 -38.835 1.00 84.38 73 ILE A N 1
ATOM 573 C CA . ILE A 1 73 ? 30.023 1.328 -37.672 1.00 84.38 73 ILE A CA 1
ATOM 574 C C . ILE A 1 73 ? 29.246 1.537 -36.369 1.00 84.38 73 ILE A C 1
ATOM 576 O O . ILE A 1 73 ? 29.319 0.694 -35.484 1.00 84.38 73 ILE A O 1
ATOM 580 N N . GLN A 1 74 ? 28.460 2.606 -36.262 1.00 80.94 74 GLN A N 1
ATOM 581 C CA . GLN A 1 74 ? 27.674 2.915 -35.059 1.00 80.94 74 GLN A CA 1
ATOM 582 C C . GLN A 1 74 ? 26.560 1.893 -34.762 1.00 80.94 74 GLN A C 1
ATOM 584 O O . GLN A 1 74 ? 26.198 1.686 -33.595 1.00 80.94 74 GLN A O 1
ATOM 589 N N . ASP A 1 75 ? 25.999 1.281 -35.807 1.00 77.06 75 ASP A N 1
ATOM 590 C CA . ASP A 1 75 ? 24.932 0.285 -35.697 1.00 77.06 75 ASP A CA 1
ATOM 591 C C . ASP A 1 75 ? 25.459 -1.097 -35.299 1.00 77.06 75 ASP A C 1
ATOM 593 O O . ASP A 1 75 ? 24.818 -1.791 -34.510 1.00 77.06 75 ASP A O 1
ATOM 597 N N . ILE A 1 76 ? 26.609 -1.502 -35.845 1.00 74.12 76 ILE A N 1
ATOM 598 C CA . ILE A 1 76 ? 27.145 -2.860 -35.681 1.00 74.12 76 ILE A CA 1
ATOM 599 C C . ILE A 1 76 ? 28.162 -2.956 -34.550 1.00 74.12 76 ILE A C 1
ATOM 601 O O . ILE A 1 76 ? 28.202 -3.983 -33.874 1.00 74.12 76 ILE A O 1
ATOM 605 N N . PHE A 1 77 ? 28.975 -1.919 -34.343 1.00 74.69 77 PHE A N 1
ATOM 606 C CA . PHE A 1 77 ? 30.014 -1.908 -33.322 1.00 74.69 77 PHE A CA 1
ATOM 607 C C . PHE A 1 77 ? 29.488 -1.185 -32.089 1.00 74.69 77 PHE A C 1
ATOM 609 O O . PHE A 1 77 ? 29.322 0.037 -32.073 1.00 74.69 77 PHE A O 1
ATOM 616 N N . TYR A 1 78 ? 29.227 -1.960 -31.042 1.00 68.62 78 TYR A N 1
ATOM 617 C CA . TYR A 1 78 ? 28.850 -1.442 -29.737 1.00 68.62 78 TYR A CA 1
ATOM 618 C C . TYR A 1 78 ? 29.926 -1.773 -28.708 1.00 68.62 78 TYR A C 1
ATOM 620 O O . TYR A 1 78 ? 30.399 -2.908 -28.643 1.00 68.62 78 TYR A O 1
ATOM 628 N N . GLU A 1 79 ? 30.293 -0.776 -27.909 1.00 66.19 79 GLU A N 1
ATOM 629 C CA . GLU A 1 79 ? 31.116 -0.951 -26.717 1.00 66.19 79 GLU A CA 1
ATOM 630 C C . GLU A 1 79 ? 30.194 -0.909 -25.494 1.00 66.19 79 GLU A C 1
ATOM 632 O O . GLU A 1 79 ? 29.483 0.075 -25.269 1.00 66.19 79 GLU A O 1
ATOM 637 N N . SER A 1 80 ? 30.175 -2.001 -24.734 1.00 63.12 80 SER A N 1
ATOM 638 C CA . SER A 1 80 ? 29.413 -2.096 -23.490 1.00 63.12 80 SER A CA 1
ATOM 639 C C . SER A 1 80 ? 30.025 -1.179 -22.430 1.00 63.12 80 SER A C 1
ATOM 641 O O . SER A 1 80 ? 31.231 -1.226 -22.191 1.00 63.12 80 SER A O 1
ATOM 643 N N . GLU A 1 81 ? 29.203 -0.393 -21.725 1.00 62.88 81 GLU A N 1
ATOM 644 C CA . GLU A 1 81 ? 29.672 0.447 -20.606 1.00 62.88 81 GLU A CA 1
ATOM 645 C C . GLU A 1 81 ? 30.297 -0.379 -19.465 1.00 62.88 81 GLU A C 1
ATOM 647 O O . GLU A 1 81 ? 31.124 0.127 -18.708 1.00 62.88 81 GLU A O 1
ATOM 652 N N . SER A 1 82 ? 29.909 -1.654 -19.341 1.00 62.88 82 SER A N 1
ATOM 653 C CA . SER A 1 82 ? 30.385 -2.560 -18.290 1.00 62.88 82 SER A CA 1
ATOM 654 C C . SER A 1 82 ? 31.782 -3.136 -18.538 1.00 62.88 82 SER A C 1
ATOM 656 O O . SER A 1 82 ? 32.475 -3.485 -17.581 1.00 62.88 82 SER A O 1
ATOM 658 N N . LEU A 1 83 ? 32.200 -3.235 -19.803 1.00 64.06 83 LEU A N 1
ATOM 659 C CA . LEU A 1 83 ? 33.435 -3.898 -20.225 1.00 64.06 83 LEU A CA 1
ATOM 660 C C . LEU A 1 83 ? 34.138 -3.064 -21.309 1.00 64.06 83 LEU A C 1
ATOM 662 O O . LEU A 1 83 ? 34.061 -3.401 -22.495 1.00 64.06 83 LEU A O 1
ATOM 666 N N . PRO A 1 84 ? 34.842 -1.987 -20.912 1.00 61.94 84 PRO A N 1
ATOM 667 C CA . PRO A 1 84 ? 35.580 -1.153 -21.851 1.00 61.94 84 PRO A CA 1
ATOM 668 C C . PRO A 1 84 ? 36.627 -1.985 -22.607 1.00 61.94 84 PRO A C 1
ATOM 670 O O . PRO A 1 84 ? 37.381 -2.756 -22.008 1.00 61.94 84 PRO A O 1
ATOM 673 N N . GLY A 1 85 ? 36.666 -1.834 -23.930 1.00 59.69 85 GLY A N 1
ATOM 674 C CA . GLY A 1 85 ? 37.545 -2.576 -24.838 1.00 59.69 85 GLY A CA 1
ATOM 675 C C . GLY A 1 85 ? 36.965 -3.863 -25.441 1.00 59.69 85 GLY A C 1
ATOM 676 O O . GLY A 1 85 ? 37.642 -4.482 -26.266 1.00 59.69 85 GLY A O 1
ATOM 677 N N . ILE A 1 86 ? 35.738 -4.271 -25.089 1.00 63.62 86 ILE A N 1
ATOM 678 C CA . ILE A 1 86 ? 35.033 -5.379 -25.756 1.00 63.62 86 ILE A CA 1
ATOM 679 C C . ILE A 1 86 ? 34.035 -4.808 -26.765 1.00 63.62 86 ILE A C 1
ATOM 681 O O . ILE A 1 86 ? 33.051 -4.170 -26.395 1.00 63.62 86 ILE A O 1
ATOM 685 N N . PHE A 1 87 ? 34.288 -5.069 -28.049 1.00 66.31 87 PHE A N 1
ATOM 686 C CA . PHE A 1 87 ? 33.386 -4.702 -29.139 1.00 66.31 87 PHE A CA 1
ATOM 687 C C . PHE A 1 87 ? 32.466 -5.871 -29.464 1.00 66.31 87 PHE A C 1
ATOM 689 O O . PHE A 1 87 ? 32.914 -6.916 -29.945 1.00 66.31 87 PHE A O 1
ATOM 696 N N . THR A 1 88 ? 31.173 -5.681 -29.237 1.00 64.69 88 THR A N 1
ATOM 697 C CA . THR A 1 88 ? 30.159 -6.645 -29.653 1.00 64.69 88 THR A CA 1
ATOM 698 C C . THR A 1 88 ? 29.730 -6.323 -31.079 1.00 64.69 88 THR A C 1
ATOM 700 O O . THR A 1 88 ? 29.397 -5.182 -31.395 1.00 64.69 88 THR A O 1
ATOM 703 N N . LEU A 1 89 ? 29.752 -7.342 -31.942 1.00 65.69 89 LEU A N 1
ATOM 704 C CA . LEU A 1 89 ? 29.273 -7.277 -33.322 1.00 65.69 89 LEU A CA 1
ATOM 705 C C . LEU A 1 89 ? 27.824 -7.766 -33.363 1.00 65.69 89 LEU A C 1
ATOM 707 O O . LEU A 1 89 ? 27.591 -8.974 -33.373 1.00 65.69 89 LEU A O 1
ATOM 711 N N . SER A 1 90 ? 26.862 -6.846 -33.309 1.00 68.31 90 SER A N 1
ATOM 712 C CA . SER A 1 90 ? 25.454 -7.018 -33.727 1.00 68.31 90 SER A CA 1
ATOM 713 C C . SER A 1 90 ? 24.573 -5.943 -33.098 1.00 68.31 90 SER A C 1
ATOM 715 O O . SER A 1 90 ? 24.682 -5.616 -31.913 1.00 68.31 90 SER A O 1
ATOM 717 N N . LYS A 1 91 ? 23.637 -5.440 -33.900 1.00 68.38 91 LYS A N 1
ATOM 718 C CA . LYS A 1 91 ? 22.631 -4.473 -33.462 1.00 68.38 91 LYS A CA 1
ATOM 719 C C . LYS A 1 91 ? 21.687 -5.083 -32.422 1.00 68.38 91 LYS A C 1
ATOM 721 O O . LYS A 1 91 ? 21.309 -4.423 -31.457 1.00 68.38 91 LYS A O 1
ATOM 726 N N . GLU A 1 92 ? 21.359 -6.361 -32.587 1.00 72.12 92 GLU A N 1
ATOM 727 C CA . GLU A 1 92 ? 20.473 -7.118 -31.706 1.00 72.12 92 GLU A CA 1
ATOM 728 C C . GLU A 1 92 ? 21.040 -7.230 -30.283 1.00 72.12 92 GLU A C 1
ATOM 730 O O . GLU A 1 92 ? 20.306 -7.021 -29.315 1.00 72.12 92 GLU A O 1
ATOM 735 N N . ASN A 1 93 ? 22.346 -7.488 -30.138 1.00 72.94 93 ASN A N 1
ATOM 736 C CA . ASN A 1 93 ? 22.976 -7.595 -28.820 1.00 72.94 93 ASN A CA 1
ATOM 737 C C . ASN A 1 93 ? 23.002 -6.246 -28.091 1.00 72.94 93 ASN A C 1
ATOM 739 O O . ASN A 1 93 ? 22.715 -6.193 -26.897 1.00 72.94 93 ASN A O 1
ATOM 743 N N . LYS A 1 94 ? 23.258 -5.147 -28.814 1.00 74.81 94 LYS A N 1
ATOM 744 C CA . LYS A 1 94 ? 23.206 -3.785 -28.258 1.00 74.81 94 LYS A CA 1
ATOM 745 C C . LYS A 1 94 ? 21.827 -3.460 -27.687 1.00 74.81 94 LYS A C 1
ATOM 747 O O . LYS A 1 94 ? 21.721 -2.967 -26.565 1.00 74.81 94 LYS A O 1
ATOM 752 N N . GLU A 1 95 ? 20.763 -3.733 -28.442 1.00 80.81 95 GLU A N 1
ATOM 753 C CA . GLU A 1 95 ? 19.398 -3.476 -27.976 1.00 80.81 95 GLU A CA 1
ATOM 754 C C . GLU A 1 95 ? 19.036 -4.334 -26.755 1.00 80.81 95 GLU A C 1
ATOM 756 O O . GLU A 1 95 ? 18.387 -3.841 -25.829 1.00 80.81 95 GLU A O 1
ATOM 761 N N . ALA A 1 96 ? 19.460 -5.601 -26.730 1.00 80.94 96 ALA A N 1
ATOM 762 C CA . ALA A 1 96 ? 19.231 -6.493 -25.598 1.00 80.94 96 ALA A CA 1
ATOM 763 C C . ALA A 1 96 ? 19.953 -6.010 -24.327 1.00 80.94 96 ALA A C 1
ATOM 765 O O . ALA A 1 96 ? 19.317 -5.890 -23.278 1.00 80.94 96 ALA A O 1
ATOM 766 N N . GLU A 1 97 ? 21.239 -5.660 -24.426 1.00 79.69 97 GLU A N 1
ATOM 767 C CA . GLU A 1 97 ? 22.028 -5.137 -23.301 1.00 79.69 97 GLU A CA 1
ATOM 768 C C . GLU A 1 97 ? 21.434 -3.838 -22.742 1.00 79.69 97 GLU A C 1
ATOM 770 O O . GLU A 1 97 ? 21.280 -3.694 -21.529 1.00 79.69 97 GLU A O 1
ATOM 775 N N . GLN A 1 98 ? 21.004 -2.915 -23.609 1.00 83.50 98 GLN A N 1
ATOM 776 C CA . GLN A 1 98 ? 20.359 -1.673 -23.172 1.00 83.50 98 GLN A CA 1
ATOM 777 C C . GLN A 1 98 ? 19.035 -1.922 -22.442 1.00 83.50 98 GLN A C 1
ATOM 779 O O . GLN A 1 98 ? 18.736 -1.249 -21.452 1.00 83.50 98 GLN A O 1
ATOM 784 N N . ARG A 1 99 ? 18.229 -2.889 -22.902 1.00 88.06 99 ARG A N 1
ATOM 785 C CA . ARG A 1 99 ? 16.980 -3.262 -22.219 1.00 88.06 99 ARG A CA 1
ATOM 786 C C . ARG A 1 99 ? 17.254 -3.838 -20.833 1.00 88.06 99 ARG A C 1
ATOM 788 O O . ARG A 1 99 ? 16.554 -3.461 -19.897 1.00 88.06 99 ARG A O 1
ATOM 795 N N . ILE A 1 100 ? 18.272 -4.689 -20.698 1.00 89.19 100 ILE A N 1
ATOM 796 C CA . ILE A 1 100 ? 18.684 -5.256 -19.406 1.00 89.19 100 ILE A CA 1
ATOM 797 C C . ILE A 1 100 ? 19.143 -4.141 -18.465 1.00 89.19 100 ILE A C 1
ATOM 799 O O . ILE A 1 100 ? 18.587 -4.003 -17.379 1.00 89.19 100 ILE A O 1
ATOM 803 N N . ALA A 1 101 ? 20.060 -3.278 -18.907 1.00 87.38 101 ALA A N 1
ATOM 804 C CA . ALA A 1 101 ? 20.583 -2.188 -18.084 1.00 87.38 101 ALA A CA 1
ATOM 805 C C . ALA A 1 101 ? 19.480 -1.225 -17.605 1.00 87.38 101 ALA A C 1
ATOM 807 O O . ALA A 1 101 ? 19.487 -0.763 -16.461 1.00 87.38 101 ALA A O 1
ATOM 808 N N . ASN A 1 102 ? 18.502 -0.924 -18.464 1.00 92.00 102 ASN A N 1
ATOM 809 C CA . ASN A 1 102 ? 17.360 -0.091 -18.089 1.00 92.00 102 ASN A CA 1
ATOM 810 C C . ASN A 1 102 ? 16.427 -0.801 -17.099 1.00 92.00 102 ASN A C 1
ATOM 812 O O . ASN A 1 102 ? 15.968 -0.171 -16.146 1.00 92.00 102 ASN A O 1
ATOM 816 N N . ALA A 1 103 ? 16.175 -2.100 -17.287 1.00 94.75 103 ALA A N 1
ATOM 817 C CA . ALA A 1 103 ? 15.374 -2.890 -16.356 1.00 94.75 103 ALA A CA 1
ATOM 818 C C . ALA A 1 103 ? 16.039 -2.984 -14.973 1.00 94.75 103 ALA A C 1
ATOM 820 O O . ALA A 1 103 ? 15.373 -2.789 -13.961 1.00 94.75 103 ALA A O 1
ATOM 821 N N . GLU A 1 104 ? 17.354 -3.198 -14.913 1.00 94.94 104 GLU A N 1
ATOM 822 C CA . GLU A 1 104 ? 18.117 -3.229 -13.659 1.00 94.94 104 GLU A CA 1
ATOM 823 C C . GLU A 1 104 ? 18.094 -1.880 -12.929 1.00 94.94 104 GLU A C 1
ATOM 825 O O . GLU A 1 104 ? 17.935 -1.833 -11.706 1.00 94.94 104 GLU A O 1
ATOM 830 N N . LYS A 1 105 ? 18.211 -0.762 -13.659 1.00 95.62 105 LYS A N 1
ATOM 831 C CA . LYS A 1 105 ? 18.065 0.585 -13.077 1.00 95.62 105 LYS A CA 1
ATOM 832 C C . LYS A 1 105 ? 16.681 0.783 -12.465 1.00 95.62 105 LYS A C 1
ATOM 834 O O . LYS A 1 105 ? 16.573 1.339 -11.372 1.00 95.62 105 LYS A O 1
ATOM 839 N N . GLU A 1 106 ? 15.644 0.310 -13.146 1.00 96.75 106 GLU A N 1
ATOM 840 C CA . GLU A 1 106 ? 14.267 0.438 -12.679 1.00 96.75 106 GLU A CA 1
ATOM 841 C C . GLU A 1 106 ? 13.980 -0.452 -11.462 1.00 96.75 106 GLU A C 1
ATOM 843 O O . GLU A 1 106 ? 13.373 0.017 -10.499 1.00 96.75 106 GLU A O 1
ATOM 848 N N . ILE A 1 107 ? 14.493 -1.687 -11.440 1.00 97.50 107 ILE A N 1
ATOM 849 C CA . ILE A 1 107 ? 14.425 -2.573 -10.266 1.00 97.50 107 ILE A CA 1
ATOM 850 C C . ILE A 1 107 ? 15.056 -1.885 -9.053 1.00 97.50 107 ILE A C 1
ATOM 852 O O . ILE A 1 107 ? 14.402 -1.740 -8.023 1.00 97.50 107 ILE A O 1
ATOM 856 N N . ASN A 1 108 ? 16.280 -1.368 -9.198 1.00 96.94 108 ASN A N 1
ATOM 857 C CA . ASN A 1 108 ? 16.973 -0.667 -8.115 1.00 96.94 108 ASN A CA 1
ATOM 858 C C . ASN A 1 108 ? 16.206 0.572 -7.619 1.00 96.94 108 ASN A C 1
ATOM 860 O O . ASN A 1 108 ? 16.256 0.904 -6.433 1.00 96.94 108 ASN A O 1
ATOM 864 N N . ARG A 1 109 ? 15.511 1.289 -8.513 1.00 97.81 109 ARG A N 1
ATOM 865 C CA . ARG A 1 109 ? 14.664 2.433 -8.143 1.00 97.81 109 ARG A CA 1
ATOM 866 C C . ARG A 1 109 ? 13.478 1.974 -7.294 1.00 97.81 109 ARG A C 1
ATOM 868 O O . ARG A 1 109 ? 13.249 2.533 -6.223 1.00 97.81 109 ARG A O 1
ATOM 875 N N . ILE A 1 110 ? 12.764 0.947 -7.752 1.00 98.00 110 ILE A N 1
ATOM 876 C CA . ILE A 1 110 ? 11.585 0.397 -7.071 1.00 98.00 110 ILE A CA 1
ATOM 877 C C . ILE A 1 110 ? 11.965 -0.201 -5.711 1.00 98.00 110 ILE A C 1
ATOM 879 O O . ILE A 1 110 ? 11.254 0.013 -4.731 1.00 98.00 110 ILE A O 1
ATOM 883 N N . GLU A 1 111 ? 13.093 -0.905 -5.612 1.00 97.75 111 GLU A N 1
ATOM 884 C CA . GLU A 1 111 ? 13.577 -1.470 -4.346 1.00 97.75 111 GLU A CA 1
ATOM 885 C C . GLU A 1 111 ? 13.860 -0.387 -3.300 1.00 97.75 111 GLU A C 1
ATOM 887 O O . GLU A 1 111 ? 13.452 -0.524 -2.146 1.00 97.75 111 GLU A O 1
ATOM 892 N N . LYS A 1 112 ? 14.473 0.732 -3.706 1.00 97.44 112 LYS A N 1
ATOM 893 C CA . LYS A 1 112 ? 14.691 1.880 -2.813 1.00 97.44 112 LYS A CA 1
ATOM 894 C C . LYS A 1 112 ? 13.380 2.517 -2.359 1.00 97.44 112 LYS A C 1
ATOM 896 O O . LYS A 1 112 ? 13.243 2.865 -1.189 1.00 97.44 112 LYS A O 1
ATOM 901 N N . GLU A 1 113 ? 12.408 2.665 -3.258 1.00 97.75 113 GLU A N 1
ATOM 902 C CA . GLU A 1 113 ? 11.084 3.196 -2.902 1.00 97.75 113 GLU A CA 1
ATOM 903 C C . GLU A 1 113 ? 10.345 2.278 -1.928 1.00 97.75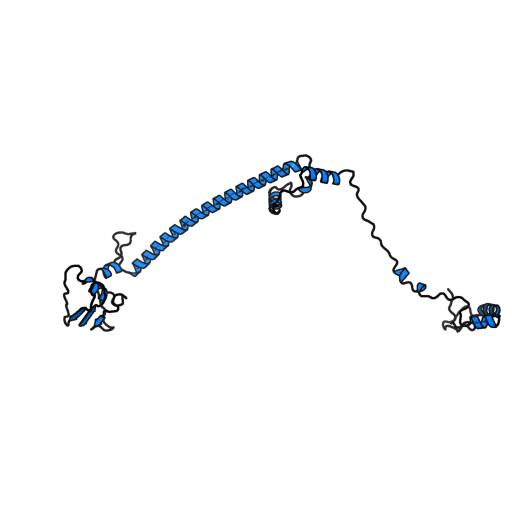 113 GLU A C 1
ATOM 905 O O . GLU A 1 113 ? 9.740 2.756 -0.965 1.00 97.75 113 GLU A O 1
ATOM 910 N N . LYS A 1 114 ? 10.445 0.962 -2.136 1.00 98.12 114 LYS A N 1
ATOM 911 C CA . LYS A 1 114 ? 9.902 -0.042 -1.224 1.00 98.12 114 LYS A CA 1
ATOM 912 C C . LYS A 1 114 ? 10.523 0.080 0.167 1.00 98.12 114 LYS A C 1
ATOM 914 O O . LYS A 1 114 ? 9.777 0.150 1.138 1.00 98.12 114 LYS A O 1
ATOM 919 N N . GLU A 1 115 ? 11.849 0.172 0.271 1.00 98.00 115 GLU A N 1
ATOM 920 C CA . GLU A 1 115 ? 12.538 0.297 1.564 1.00 98.00 115 GLU A CA 1
ATOM 921 C C . GLU A 1 115 ? 12.090 1.553 2.334 1.00 98.00 115 GLU A C 1
ATOM 923 O O . GLU A 1 115 ? 11.872 1.511 3.547 1.00 98.00 115 GLU A O 1
ATOM 928 N N . VAL A 1 116 ? 11.908 2.680 1.634 1.00 97.94 116 VAL A N 1
ATOM 929 C CA . VAL A 1 116 ? 11.387 3.916 2.240 1.00 97.94 116 VAL A CA 1
ATOM 930 C C . VAL A 1 116 ? 9.964 3.707 2.758 1.00 97.94 116 VAL A C 1
ATOM 932 O O . VAL A 1 116 ? 9.677 4.050 3.905 1.00 97.94 116 VAL A O 1
ATOM 935 N N . LYS A 1 117 ? 9.084 3.104 1.953 1.00 97.81 117 LYS A N 1
ATOM 936 C CA . LYS A 1 117 ? 7.689 2.850 2.341 1.00 97.81 117 LYS A CA 1
ATOM 937 C C . LYS A 1 117 ? 7.566 1.870 3.504 1.00 97.81 117 LYS A C 1
ATOM 939 O O . LYS A 1 117 ? 6.723 2.072 4.373 1.00 97.81 117 LYS A O 1
ATOM 944 N N . GLU A 1 118 ? 8.417 0.851 3.563 1.00 97.88 118 GLU A N 1
ATOM 945 C CA . GLU A 1 118 ? 8.468 -0.088 4.689 1.00 97.88 118 GLU A CA 1
ATOM 946 C C . GLU A 1 118 ? 8.890 0.610 5.991 1.00 97.88 118 GLU A C 1
ATOM 948 O O . GLU A 1 118 ? 8.293 0.365 7.040 1.00 97.88 118 GLU A O 1
ATOM 953 N N . LYS A 1 119 ? 9.859 1.535 5.932 1.00 97.50 119 LYS A N 1
ATOM 954 C CA . LYS A 1 119 ? 10.251 2.349 7.096 1.00 97.50 119 LYS A CA 1
ATOM 955 C C . LYS A 1 119 ? 9.135 3.290 7.550 1.00 97.50 119 LYS A C 1
ATOM 957 O O . LYS A 1 119 ? 8.903 3.410 8.751 1.00 97.50 119 LYS A O 1
ATOM 962 N N . GLU A 1 120 ? 8.446 3.942 6.613 1.00 97.62 120 GLU A N 1
ATOM 963 C CA . GLU A 1 120 ? 7.287 4.793 6.919 1.00 97.62 120 GLU A CA 1
ATOM 964 C C . GLU A 1 120 ? 6.170 3.991 7.601 1.00 97.62 120 GLU A C 1
ATOM 966 O O . GLU A 1 120 ? 5.652 4.424 8.631 1.00 97.62 120 GLU A O 1
ATOM 971 N N . LEU A 1 121 ? 5.849 2.801 7.078 1.00 97.62 121 LEU A N 1
ATOM 972 C CA . LEU A 1 121 ? 4.844 1.910 7.657 1.00 97.62 121 LEU A CA 1
ATOM 973 C C . LEU A 1 121 ? 5.216 1.493 9.084 1.00 97.62 121 LEU A C 1
ATOM 975 O O . LEU A 1 121 ? 4.401 1.640 9.991 1.00 97.62 121 LEU A O 1
ATOM 979 N N . ALA A 1 122 ? 6.451 1.032 9.297 1.00 97.56 122 ALA A N 1
ATOM 980 C CA . ALA A 1 122 ? 6.915 0.613 10.618 1.00 97.56 122 ALA A CA 1
ATOM 981 C C . ALA A 1 122 ? 6.862 1.760 11.646 1.00 97.56 122 ALA A C 1
ATOM 983 O O . ALA A 1 122 ? 6.500 1.549 12.806 1.00 97.56 122 ALA A O 1
ATOM 984 N N . ASN A 1 123 ? 7.196 2.984 11.224 1.00 97.31 123 ASN A N 1
ATOM 985 C CA . ASN A 1 123 ? 7.111 4.161 12.084 1.00 97.31 123 ASN A CA 1
ATOM 986 C C . ASN A 1 123 ? 5.656 4.495 12.454 1.00 97.31 123 ASN A C 1
ATOM 988 O O . ASN A 1 123 ? 5.364 4.744 13.626 1.00 97.31 123 ASN A O 1
ATOM 992 N N . GLU A 1 124 ? 4.739 4.453 11.485 1.00 97.25 124 GLU A N 1
ATOM 993 C CA . GLU A 1 124 ? 3.319 4.722 11.731 1.00 97.25 124 GLU A CA 1
ATOM 994 C C . GLU A 1 124 ? 2.685 3.648 12.628 1.00 97.25 124 GLU A C 1
ATOM 996 O O . GLU A 1 124 ? 1.967 3.980 13.568 1.00 97.25 124 GLU A O 1
ATOM 1001 N N . GLU A 1 125 ? 3.003 2.366 12.419 1.00 97.38 125 GLU A N 1
ATOM 1002 C CA . GLU A 1 125 ? 2.546 1.261 13.275 1.00 97.38 125 GLU A CA 1
ATOM 1003 C C . GLU A 1 125 ? 3.032 1.408 14.725 1.00 97.38 125 GLU A C 1
ATOM 1005 O O . GLU A 1 125 ? 2.267 1.181 15.674 1.00 97.38 125 GLU A O 1
ATOM 1010 N N . SER A 1 126 ? 4.288 1.830 14.912 1.00 96.94 126 SER A N 1
ATOM 1011 C CA . SER A 1 126 ? 4.841 2.129 16.235 1.00 96.94 126 SER A CA 1
ATOM 1012 C C . SER A 1 126 ? 4.090 3.285 16.897 1.00 96.94 126 SER A C 1
ATOM 1014 O O . SER A 1 126 ? 3.643 3.164 18.040 1.00 96.94 126 SER A O 1
ATOM 1016 N N . HIS A 1 127 ? 3.871 4.379 16.165 1.00 97.00 127 HIS A N 1
ATOM 1017 C CA . HIS A 1 127 ? 3.143 5.546 16.660 1.00 97.00 127 HIS A CA 1
ATOM 1018 C C . HIS A 1 127 ? 1.686 5.207 17.030 1.00 97.00 127 HIS A C 1
ATOM 1020 O O . HIS A 1 127 ? 1.211 5.563 18.112 1.00 97.00 127 HIS A O 1
ATOM 1026 N N . LEU A 1 128 ? 0.990 4.424 16.200 1.00 95.81 128 LEU A N 1
ATOM 1027 C CA . LEU A 1 128 ? -0.361 3.923 16.481 1.00 95.81 128 LEU A CA 1
ATOM 1028 C C . LEU A 1 128 ? -0.398 3.065 17.752 1.00 95.81 128 LEU A C 1
ATOM 1030 O O . LEU A 1 128 ? -1.324 3.172 18.563 1.00 95.81 128 LEU A O 1
ATOM 1034 N N . THR A 1 129 ? 0.621 2.228 17.944 1.00 96.06 129 THR A N 1
ATOM 1035 C CA . THR A 1 129 ? 0.768 1.388 19.138 1.00 96.06 129 THR A CA 1
ATOM 1036 C C . THR A 1 129 ? 0.971 2.237 20.394 1.00 96.06 129 THR A C 1
ATOM 1038 O O . THR A 1 129 ? 0.343 1.970 21.425 1.00 96.06 129 THR A O 1
ATOM 1041 N N . GLU A 1 130 ? 1.782 3.293 20.321 1.00 96.50 130 GLU A N 1
ATOM 1042 C CA . GLU A 1 130 ? 1.986 4.239 21.424 1.00 96.50 130 GLU A CA 1
ATOM 1043 C C . GLU A 1 130 ? 0.722 5.036 21.760 1.00 96.50 130 GLU A C 1
ATOM 1045 O O . GLU A 1 130 ? 0.362 5.149 22.939 1.00 96.50 130 GLU A O 1
ATOM 1050 N N . ILE A 1 131 ? 0.000 5.529 20.748 1.00 95.00 131 ILE A N 1
ATOM 1051 C CA . ILE A 1 131 ? -1.286 6.216 20.930 1.00 95.00 131 ILE A CA 1
ATOM 1052 C C . ILE A 1 131 ? -2.283 5.284 21.619 1.00 95.00 131 ILE A C 1
ATOM 1054 O O . ILE A 1 131 ? -2.869 5.655 22.639 1.00 95.00 131 ILE A O 1
ATOM 1058 N N . ARG A 1 132 ? -2.443 4.051 21.119 1.00 94.38 132 ARG A N 1
ATOM 1059 C CA . ARG A 1 132 ? -3.340 3.052 21.723 1.00 94.38 132 ARG A CA 1
ATOM 1060 C C . ARG A 1 132 ? -2.957 2.742 23.162 1.00 94.38 132 ARG A C 1
ATOM 1062 O O . ARG A 1 132 ? -3.827 2.693 24.029 1.00 94.38 132 ARG A O 1
ATOM 1069 N N . LYS A 1 133 ? -1.664 2.574 23.448 1.00 95.69 133 LYS A N 1
ATOM 1070 C CA . LYS A 1 133 ? -1.163 2.354 24.811 1.00 95.69 133 LYS A CA 1
ATOM 1071 C C . LYS A 1 133 ? -1.486 3.538 25.723 1.00 95.69 133 LYS A C 1
ATOM 1073 O O . LYS A 1 133 ? -1.937 3.334 26.849 1.00 95.69 133 LYS A O 1
ATOM 1078 N N . THR A 1 134 ? -1.298 4.760 25.239 1.00 95.88 134 THR A N 1
ATOM 1079 C CA . THR A 1 134 ? -1.591 5.989 25.988 1.00 95.88 134 THR A CA 1
ATOM 1080 C C . THR A 1 134 ? -3.084 6.118 26.277 1.00 95.88 134 THR A C 1
ATOM 1082 O O . THR A 1 134 ? -3.468 6.317 27.430 1.00 95.88 134 THR A O 1
ATOM 1085 N N . ALA A 1 135 ? -3.934 5.919 25.266 1.00 94.00 135 ALA A N 1
ATOM 1086 C CA . ALA A 1 135 ? -5.387 5.924 25.414 1.00 94.00 135 ALA A CA 1
ATOM 1087 C C . ALA A 1 135 ? -5.848 4.859 26.418 1.00 94.00 135 ALA A C 1
ATOM 1089 O O . ALA A 1 135 ? -6.580 5.164 27.361 1.00 94.00 135 ALA A O 1
ATOM 1090 N N . LYS A 1 136 ? -5.341 3.630 26.279 1.00 94.62 136 LYS A N 1
ATOM 1091 C CA . LYS A 1 136 ? -5.610 2.517 27.193 1.00 94.62 136 LYS A CA 1
ATOM 1092 C C . LYS A 1 136 ? -5.243 2.856 28.637 1.00 94.62 136 LYS A C 1
ATOM 1094 O O . LYS A 1 136 ? -6.051 2.640 29.537 1.00 94.62 136 LYS A O 1
ATOM 1099 N N . ASN A 1 137 ? -4.050 3.408 28.861 1.00 95.00 137 ASN A N 1
ATOM 1100 C CA . ASN A 1 137 ? -3.603 3.818 30.191 1.00 95.00 137 ASN A CA 1
ATOM 1101 C C . ASN A 1 137 ? -4.509 4.911 30.767 1.00 95.00 137 ASN A C 1
ATOM 1103 O O . ASN A 1 137 ? -4.934 4.798 31.915 1.00 95.00 137 ASN A O 1
ATOM 1107 N N . LYS A 1 138 ? -4.872 5.920 29.964 1.00 94.88 138 LYS A N 1
ATOM 1108 C CA . LYS A 1 138 ? -5.736 7.021 30.405 1.00 94.88 138 LYS A CA 1
ATOM 1109 C C . LYS A 1 138 ? -7.142 6.550 30.769 1.00 94.88 138 LYS A C 1
ATOM 1111 O O . LYS A 1 138 ? -7.664 6.929 31.813 1.00 94.88 138 LYS A O 1
ATOM 1116 N N . ILE A 1 139 ? -7.738 5.689 29.947 1.00 93.12 139 ILE A N 1
ATOM 1117 C CA . ILE A 1 139 ? -9.040 5.072 30.231 1.00 93.12 139 ILE A CA 1
ATOM 1118 C C . ILE A 1 139 ? -8.965 4.255 31.525 1.00 93.12 139 ILE A C 1
ATOM 1120 O O . ILE A 1 139 ? -9.867 4.322 32.360 1.00 93.12 139 ILE A O 1
ATOM 1124 N N . TRP A 1 140 ? -7.872 3.515 31.727 1.00 92.75 140 TRP A N 1
ATOM 1125 C CA . TRP A 1 140 ? -7.679 2.719 32.934 1.00 92.75 140 TRP A CA 1
ATOM 1126 C C . TRP A 1 140 ? -7.505 3.569 34.199 1.00 92.75 140 TRP A C 1
ATOM 1128 O O . TRP A 1 140 ? -8.008 3.184 35.254 1.00 92.75 140 TRP A O 1
ATOM 1138 N N . GLU A 1 141 ? -6.829 4.719 34.108 1.00 91.88 141 GLU A N 1
ATOM 1139 C CA . GLU A 1 141 ? -6.759 5.716 35.187 1.00 91.88 141 GLU A CA 1
ATOM 1140 C C . GLU A 1 141 ? -8.153 6.231 35.552 1.00 91.88 141 GLU A C 1
ATOM 1142 O O . GLU A 1 141 ? -8.563 6.083 36.699 1.00 91.88 141 GLU A O 1
ATOM 1147 N N . ILE A 1 142 ? -8.920 6.719 34.569 1.00 89.38 142 ILE A N 1
ATOM 1148 C CA . ILE A 1 142 ? -10.286 7.232 34.778 1.00 89.38 142 ILE A CA 1
ATOM 1149 C C . ILE A 1 142 ? -11.164 6.162 35.437 1.00 89.38 142 ILE A C 1
ATOM 1151 O O . ILE A 1 142 ? -11.890 6.426 36.390 1.00 89.38 142 ILE A O 1
ATOM 1155 N N . LYS A 1 143 ? -11.068 4.914 34.975 1.00 90.31 143 LYS A N 1
ATOM 1156 C CA . LYS A 1 143 ? -11.782 3.775 35.560 1.00 90.31 143 LYS A CA 1
ATOM 1157 C C . LYS A 1 143 ? -11.443 3.566 37.040 1.00 90.31 143 LYS A C 1
ATOM 1159 O O . LYS A 1 143 ? -12.329 3.196 37.813 1.00 90.31 143 LYS A O 1
ATOM 1164 N N . LYS A 1 144 ? -10.187 3.762 37.461 1.00 88.31 144 LYS A N 1
ATOM 1165 C CA . LYS A 1 144 ? -9.792 3.621 38.876 1.00 88.31 144 LYS A CA 1
ATOM 1166 C C . LYS A 1 144 ? -10.479 4.658 39.763 1.00 88.31 144 LYS A C 1
ATOM 1168 O O . LYS A 1 144 ? -10.907 4.287 40.855 1.00 88.31 144 LYS A O 1
ATOM 1173 N N . ASP A 1 145 ? -10.681 5.879 39.274 1.00 86.38 145 ASP A N 1
ATOM 1174 C CA . ASP A 1 145 ? -11.346 6.950 40.031 1.00 86.38 145 ASP A CA 1
ATOM 1175 C C . ASP A 1 145 ? -12.786 6.577 40.431 1.00 86.38 145 ASP A C 1
ATOM 1177 O O . ASP A 1 145 ? -13.244 6.936 41.515 1.00 86.38 145 ASP A O 1
ATOM 1181 N N . TYR A 1 146 ? -13.475 5.775 39.609 1.00 83.94 146 TYR A N 1
ATOM 1182 C CA . TYR A 1 146 ? -14.869 5.357 39.846 1.00 83.94 146 TYR A CA 1
ATOM 1183 C C . TYR A 1 146 ? -15.035 3.937 40.408 1.00 83.94 146 TYR A C 1
ATOM 1185 O O . TYR A 1 146 ? -16.141 3.555 40.783 1.00 83.94 146 TYR A O 1
ATOM 1193 N N . THR A 1 147 ? -13.956 3.152 40.489 1.00 82.31 147 THR A N 1
ATOM 1194 C CA . THR A 1 147 ? -13.970 1.783 41.054 1.00 82.31 147 THR A CA 1
ATOM 1195 C C . THR A 1 147 ? -13.239 1.679 42.396 1.00 82.31 147 THR A C 1
ATOM 1197 O O . THR A 1 147 ? -13.471 0.737 43.148 1.00 82.31 147 THR A O 1
ATOM 1200 N N . GLY A 1 148 ? -12.366 2.635 42.727 1.00 71.50 148 GLY A N 1
ATOM 1201 C CA . GLY A 1 148 ? -11.650 2.673 44.005 1.00 71.50 148 GLY A CA 1
ATOM 1202 C C . GLY A 1 148 ? -12.392 3.417 45.121 1.00 71.50 148 GLY A C 1
ATOM 1203 O O . GLY A 1 148 ? -12.419 2.916 46.244 1.00 71.50 148 GLY A O 1
ATOM 1204 N N . GLY A 1 149 ? -12.961 4.590 44.801 1.00 70.69 149 GLY A N 1
ATOM 1205 C CA . GLY A 1 149 ? -13.505 5.580 45.746 1.00 70.69 149 GLY A CA 1
ATOM 1206 C C . GLY A 1 149 ? -14.918 5.290 46.272 1.00 70.69 149 GLY A C 1
ATOM 1207 O O . GLY A 1 149 ? -15.157 4.254 46.880 1.00 70.69 149 GLY A O 1
ATOM 1208 N N . ASP A 1 150 ? -15.862 6.216 46.059 1.00 71.12 150 ASP A N 1
ATOM 1209 C CA . ASP A 1 150 ? -17.253 6.107 46.543 1.00 71.12 150 ASP A CA 1
ATOM 1210 C C . ASP A 1 150 ? -18.066 4.973 45.885 1.00 71.12 150 ASP A C 1
ATOM 1212 O O . ASP A 1 150 ? -19.153 4.648 46.358 1.00 71.12 150 ASP A O 1
ATOM 1216 N N . ARG A 1 151 ? -17.531 4.369 44.809 1.00 81.12 151 ARG A N 1
ATOM 1217 C CA . ARG A 1 151 ? -18.078 3.224 44.052 1.00 81.12 151 ARG A CA 1
ATOM 1218 C C . ARG A 1 151 ? -19.516 3.406 43.563 1.00 81.12 151 ARG A C 1
ATOM 1220 O O . ARG A 1 151 ? -20.127 2.459 43.077 1.00 81.12 151 ARG A O 1
ATOM 1227 N N . VAL A 1 152 ? -20.047 4.628 43.603 1.00 84.56 152 VAL A N 1
ATOM 1228 C CA . VAL A 1 152 ? -21.440 4.927 43.231 1.00 84.56 152 VAL A CA 1
ATOM 1229 C C . VAL A 1 152 ? -21.701 4.567 41.769 1.00 84.56 152 VAL A C 1
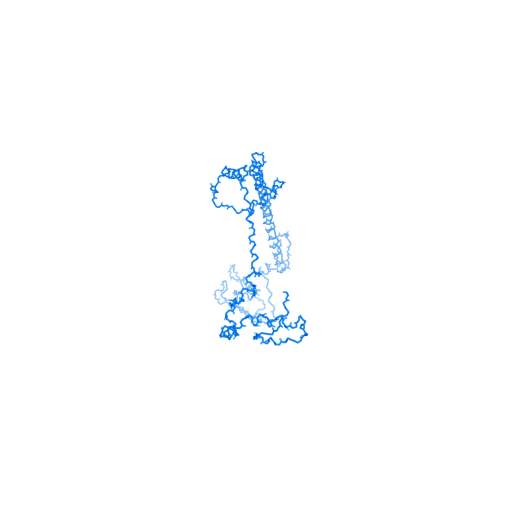ATOM 1231 O O . VAL A 1 152 ? -22.770 4.075 41.432 1.00 84.56 152 VAL A O 1
ATOM 1234 N N . LEU A 1 153 ? -20.708 4.772 40.902 1.00 86.12 153 LEU A N 1
ATOM 1235 C CA . LEU A 1 153 ? -20.789 4.487 39.467 1.00 86.12 153 LEU A CA 1
ATOM 1236 C C . LEU A 1 153 ? -20.098 3.171 39.077 1.00 86.12 153 LEU A C 1
ATOM 1238 O O . LEU A 1 153 ? -19.902 2.912 37.891 1.00 86.12 153 LEU A O 1
ATOM 1242 N N . GLU A 1 154 ? -19.721 2.330 40.047 1.00 86.31 154 GLU A N 1
ATOM 1243 C CA . GLU A 1 154 ? -19.013 1.074 39.768 1.00 86.31 154 GLU A CA 1
ATOM 1244 C C . GLU A 1 154 ? -19.859 0.119 38.908 1.00 86.31 154 GLU A C 1
ATOM 1246 O O . GLU A 1 154 ? -19.318 -0.572 38.041 1.00 86.31 154 GLU A O 1
ATOM 1251 N N . PHE A 1 155 ? -21.182 0.114 39.110 1.00 85.62 155 PHE A N 1
ATOM 1252 C CA . PHE A 1 155 ? -22.118 -0.737 38.367 1.00 85.62 155 PHE A CA 1
ATOM 1253 C C . PHE A 1 155 ? -22.079 -0.477 36.852 1.00 85.62 155 PHE A C 1
ATOM 1255 O O . PHE A 1 155 ? -22.261 -1.403 36.066 1.00 85.62 155 PHE A O 1
ATOM 1262 N N . SER A 1 156 ? -21.780 0.756 36.429 1.00 86.38 156 SER A N 1
ATOM 1263 C CA . SER A 1 156 ? -21.692 1.141 35.015 1.00 86.38 156 SER A CA 1
ATOM 1264 C C . SER A 1 156 ? -20.501 0.509 34.289 1.00 86.38 156 SER A C 1
ATOM 1266 O O . SER A 1 156 ? -20.436 0.545 33.065 1.00 86.38 156 SER A O 1
ATOM 1268 N N . LEU A 1 157 ? -19.540 -0.042 35.034 1.00 88.00 157 LEU A N 1
ATOM 1269 C CA . LEU A 1 157 ? -18.315 -0.644 34.505 1.00 88.00 157 LEU A CA 1
ATOM 1270 C C . LEU A 1 157 ? -18.311 -2.174 34.640 1.00 88.00 157 LEU A C 1
ATOM 1272 O O . LEU A 1 157 ? -17.289 -2.812 34.367 1.00 88.00 157 LEU A O 1
ATOM 1276 N N . GLU A 1 158 ? -19.422 -2.775 35.074 1.00 87.38 158 GLU A N 1
ATOM 1277 C CA . GLU A 1 158 ? -19.533 -4.218 35.282 1.00 87.38 158 GLU A CA 1
ATOM 1278 C C . GLU A 1 158 ? -19.216 -5.003 33.997 1.00 87.38 158 GLU A C 1
ATOM 1280 O O . GLU A 1 158 ? -19.584 -4.605 32.895 1.00 87.38 158 GLU A O 1
ATOM 1285 N N . GLY A 1 159 ? -18.456 -6.094 34.125 1.00 88.56 159 GLY A N 1
ATOM 1286 C CA . GLY A 1 159 ? -17.945 -6.857 32.975 1.00 88.56 159 GLY A CA 1
ATOM 1287 C C . GLY A 1 159 ? -16.686 -6.287 32.299 1.00 88.56 159 GLY A C 1
ATOM 1288 O O . GLY A 1 159 ? -15.982 -7.033 31.617 1.00 88.56 159 GLY A O 1
ATOM 1289 N N . TYR A 1 160 ? -16.319 -5.024 32.554 1.00 89.94 160 TYR A N 1
ATOM 1290 C CA . TYR A 1 160 ? -15.127 -4.373 31.976 1.00 89.94 160 TYR A CA 1
ATOM 1291 C C . TYR A 1 160 ? -14.010 -4.090 33.000 1.00 89.94 160 TYR A C 1
ATOM 1293 O O . TYR A 1 160 ? -12.920 -3.640 32.646 1.00 89.94 160 TYR A O 1
ATOM 1301 N N . LYS A 1 161 ? -14.237 -4.382 34.289 1.00 86.19 161 LYS A N 1
ATOM 1302 C CA . LYS A 1 161 ? -13.304 -4.049 35.388 1.00 86.19 161 LYS A CA 1
ATOM 1303 C C . LYS A 1 161 ? -11.988 -4.833 35.381 1.00 86.19 161 LYS A C 1
ATOM 1305 O O . LYS A 1 161 ? -11.010 -4.336 35.948 1.00 86.19 161 LYS A O 1
ATOM 1310 N N . GLY A 1 162 ? -11.976 -6.032 34.798 1.00 85.38 162 GLY A N 1
ATOM 1311 C CA . GLY A 1 162 ? -10.846 -6.970 34.845 1.00 85.38 162 GLY A CA 1
ATOM 1312 C C . GLY A 1 162 ? -9.944 -6.971 33.610 1.00 85.38 162 GLY A C 1
ATOM 1313 O O . GLY A 1 162 ? -8.841 -7.501 33.680 1.00 85.38 162 GLY A O 1
ATOM 1314 N N . ASP A 1 163 ? -10.375 -6.368 32.499 1.00 90.88 163 ASP A N 1
ATOM 1315 C CA . ASP A 1 163 ? -9.641 -6.411 31.233 1.00 90.88 163 ASP A CA 1
ATOM 1316 C C . ASP A 1 163 ? -9.611 -5.031 30.571 1.00 90.88 163 ASP A C 1
ATOM 1318 O O . ASP A 1 163 ? -10.614 -4.500 30.093 1.00 90.88 163 ASP A O 1
ATOM 1322 N N . SER A 1 164 ? -8.412 -4.458 30.545 1.00 89.50 164 SER A N 1
ATOM 1323 C CA . SER A 1 164 ? -8.151 -3.143 29.964 1.00 89.50 164 SER A CA 1
ATOM 1324 C C . SER A 1 164 ? -8.328 -3.103 28.445 1.00 89.50 164 SER A C 1
ATOM 1326 O O . SER A 1 164 ? -8.660 -2.045 27.919 1.00 89.50 164 SER A O 1
ATOM 1328 N N . ASN A 1 165 ? -8.143 -4.224 27.737 1.00 91.19 165 ASN A N 1
ATOM 1329 C CA . ASN A 1 165 ? -8.408 -4.293 26.299 1.00 91.19 165 ASN A CA 1
ATOM 1330 C C . ASN A 1 165 ? -9.912 -4.295 26.030 1.00 91.19 165 ASN A C 1
ATOM 1332 O O . ASN A 1 165 ? -10.371 -3.519 25.202 1.00 91.19 165 ASN A O 1
ATOM 1336 N N . LYS A 1 166 ? -10.690 -5.094 26.773 1.00 93.38 166 LYS A N 1
ATOM 1337 C CA . LYS A 1 166 ? -12.159 -5.100 26.633 1.00 93.38 166 LYS A CA 1
ATOM 1338 C C . LYS A 1 166 ? -12.764 -3.731 26.909 1.00 93.38 166 LYS A C 1
ATOM 1340 O O . LYS A 1 166 ? -13.660 -3.310 26.185 1.00 93.38 166 LYS A O 1
ATOM 1345 N N . LEU A 1 167 ? -12.267 -3.035 27.933 1.00 93.12 167 LEU A N 1
ATOM 1346 C CA . LEU A 1 167 ? -12.710 -1.677 28.234 1.00 93.12 167 LEU A CA 1
ATOM 1347 C C . LEU A 1 167 ? -12.362 -0.703 27.099 1.00 93.12 167 LEU A C 1
ATOM 1349 O O . LEU A 1 167 ? -13.216 0.085 26.712 1.00 93.12 167 LEU A O 1
ATOM 1353 N N . LEU A 1 168 ? -11.146 -0.772 26.543 1.00 93.19 168 LEU A N 1
ATOM 1354 C CA . LEU A 1 168 ? -10.761 0.056 25.396 1.00 93.19 168 LEU A CA 1
ATOM 1355 C C . LEU A 1 168 ? -11.682 -0.197 24.194 1.00 93.19 168 LEU A C 1
ATOM 1357 O O . LEU A 1 168 ? -12.249 0.755 23.674 1.00 93.19 168 LEU A O 1
ATOM 1361 N N . THR A 1 169 ? -11.897 -1.459 23.815 1.00 93.50 169 THR A N 1
ATOM 1362 C CA . THR A 1 169 ? -12.774 -1.829 22.691 1.00 93.50 169 THR A CA 1
ATOM 1363 C C . THR A 1 169 ? -14.212 -1.359 22.901 1.00 93.50 169 THR A C 1
ATOM 1365 O O . THR A 1 169 ? -14.851 -0.887 21.964 1.00 93.50 169 THR A O 1
ATOM 1368 N N . PHE A 1 170 ? -14.726 -1.444 24.132 1.00 92.94 170 PHE A N 1
ATOM 1369 C CA . PHE A 1 170 ? -16.042 -0.902 24.455 1.00 92.94 170 PHE A CA 1
ATOM 1370 C C . PHE A 1 170 ? -16.091 0.615 24.245 1.00 92.94 170 PHE A C 1
ATOM 1372 O O . PHE A 1 170 ? -16.993 1.097 23.570 1.00 92.94 170 PHE A O 1
ATOM 1379 N N . ILE A 1 171 ? -15.108 1.366 24.747 1.00 91.75 171 ILE A N 1
ATOM 1380 C CA . ILE A 1 171 ? -15.057 2.824 24.560 1.00 91.75 171 ILE A CA 1
ATOM 1381 C C . ILE A 1 171 ? -14.894 3.205 23.080 1.00 91.75 171 ILE A C 1
ATOM 1383 O O . ILE A 1 171 ? -15.544 4.141 22.632 1.00 91.75 171 ILE A O 1
ATOM 1387 N N . GLU A 1 172 ? -14.085 2.473 22.311 1.00 91.56 172 GLU A N 1
ATOM 1388 C CA . GLU A 1 172 ? -13.923 2.679 20.862 1.00 91.56 172 GLU A CA 1
ATOM 1389 C C . GLU A 1 172 ? -15.223 2.434 20.079 1.00 91.56 172 GLU A C 1
ATOM 1391 O O . GLU A 1 172 ? -15.426 3.036 19.028 1.00 91.56 172 GLU A O 1
ATOM 1396 N N . SER A 1 173 ? -16.119 1.580 20.588 1.00 92.88 173 SER A N 1
ATOM 1397 C CA . SER A 1 173 ? -17.435 1.342 19.980 1.00 92.88 173 SER A CA 1
ATOM 1398 C C . SER A 1 173 ? -18.445 2.467 20.230 1.00 92.88 173 SER A C 1
ATOM 1400 O O . SER A 1 173 ? -19.488 2.510 19.578 1.00 92.88 173 SER A O 1
ATOM 1402 N N . ILE A 1 174 ? -18.157 3.370 21.173 1.00 91.06 174 ILE A N 1
ATOM 1403 C CA . ILE A 1 174 ? -19.037 4.487 21.508 1.00 91.06 174 ILE A CA 1
ATOM 1404 C C . ILE A 1 174 ? -18.705 5.659 20.592 1.00 91.06 174 ILE A C 1
ATOM 1406 O O . ILE A 1 174 ? -17.583 6.167 20.575 1.00 91.06 174 ILE A O 1
ATOM 1410 N N . GLU A 1 175 ? -19.712 6.133 19.864 1.00 91.38 175 GLU A N 1
ATOM 1411 C CA . GLU A 1 175 ? -19.580 7.336 19.055 1.00 91.38 175 GLU A CA 1
ATOM 1412 C C . GLU A 1 175 ? -19.283 8.544 19.949 1.00 91.38 175 GLU A C 1
ATOM 1414 O O . GLU A 1 175 ? -19.965 8.805 20.945 1.00 91.38 175 GLU A O 1
ATOM 1419 N N . LYS A 1 176 ? -18.227 9.286 19.605 1.00 88.50 176 LYS A N 1
ATOM 1420 C CA . LYS A 1 176 ? -17.836 10.467 20.364 1.00 88.50 176 LYS A CA 1
ATOM 1421 C C . LYS A 1 176 ? -18.895 11.557 20.160 1.00 88.50 176 LYS A C 1
ATOM 1423 O O . LYS A 1 176 ? -19.046 12.027 19.035 1.00 88.50 176 LYS A O 1
ATOM 1428 N N . PRO A 1 177 ? -19.574 12.022 21.222 1.00 88.06 177 PRO A N 1
ATOM 1429 C CA . PRO A 1 177 ? -20.568 13.073 21.080 1.00 88.06 177 PRO A CA 1
ATOM 1430 C C . PRO A 1 177 ? -19.906 14.386 20.640 1.00 88.06 177 PRO A C 1
ATOM 1432 O O . PRO A 1 177 ? -18.833 14.748 21.132 1.00 88.06 177 PRO A O 1
ATOM 1435 N N . GLU A 1 178 ? -20.562 15.115 19.733 1.00 90.56 178 GLU A N 1
ATOM 1436 C CA . GLU A 1 178 ? -20.076 16.407 19.219 1.00 90.56 178 GLU A CA 1
ATOM 1437 C C . GLU A 1 178 ? -20.006 17.485 20.306 1.00 90.56 178 GLU A C 1
ATOM 1439 O O . GLU A 1 178 ? -19.146 18.365 20.281 1.00 90.56 178 GLU A O 1
ATOM 1444 N N . SER A 1 179 ? -20.909 17.405 21.284 1.00 92.19 179 SER A N 1
ATOM 1445 C CA . SER A 1 179 ? -20.979 18.330 22.408 1.00 92.19 179 SER A CA 1
ATOM 1446 C C . SER A 1 179 ? -20.790 17.608 23.735 1.00 92.19 179 SER A C 1
ATOM 1448 O O . SER A 1 179 ? -21.115 16.430 23.902 1.00 92.19 179 SER A O 1
ATOM 1450 N N . LYS A 1 180 ? -20.234 18.332 24.708 1.00 88.12 180 LYS A N 1
ATOM 1451 C CA . LYS A 1 180 ? -20.050 17.811 26.060 1.00 88.12 180 LYS A CA 1
ATOM 1452 C C . LYS A 1 180 ? -21.423 17.484 26.675 1.00 88.12 180 LYS A C 1
ATOM 1454 O O . LYS A 1 180 ? -22.304 18.345 26.626 1.00 88.12 180 LYS A O 1
ATOM 1459 N N . PRO A 1 181 ? -21.601 16.308 27.309 1.00 87.62 181 PRO A N 1
ATOM 1460 C CA . PRO A 1 181 ? -22.830 15.992 28.031 1.00 87.62 181 PRO A CA 1
ATOM 1461 C C . PRO A 1 181 ? -23.191 17.085 29.043 1.00 87.62 181 PRO A C 1
ATOM 1463 O O . PRO A 1 181 ? -22.329 17.558 29.785 1.00 87.62 181 PRO A O 1
ATOM 1466 N N . GLN A 1 182 ? -24.468 17.478 29.073 1.00 90.19 182 GLN A N 1
ATOM 1467 C CA . GLN A 1 182 ? -24.960 18.528 29.974 1.00 90.19 182 GLN A CA 1
ATOM 1468 C C . GLN A 1 182 ? -24.965 18.093 31.445 1.00 90.19 182 GLN A C 1
ATOM 1470 O O . GLN A 1 182 ? -24.756 18.923 32.328 1.00 90.19 182 GLN A O 1
ATOM 1475 N N . LYS A 1 183 ? -25.192 16.799 31.714 1.00 89.94 183 LYS A N 1
ATOM 1476 C CA . LYS A 1 183 ? -25.189 16.256 33.076 1.00 89.94 183 LYS A CA 1
ATOM 1477 C C . LYS A 1 183 ? -23.765 16.114 33.604 1.00 89.94 183 LYS A C 1
ATOM 1479 O O . LYS A 1 183 ? -22.908 15.524 32.943 1.00 89.94 183 LYS A O 1
ATOM 1484 N N . SER A 1 184 ? -23.525 16.620 34.811 1.00 90.88 184 SER A N 1
ATOM 1485 C CA . SER A 1 184 ? -22.253 16.433 35.507 1.00 90.88 184 SER A CA 1
ATOM 1486 C C . SER A 1 184 ? -22.168 15.054 36.163 1.00 90.88 184 SER A C 1
ATOM 1488 O O . SER A 1 184 ? -23.171 14.387 36.417 1.00 90.88 184 SER A O 1
ATOM 1490 N N . ILE A 1 185 ? -20.945 14.633 36.478 1.00 87.81 185 ILE A N 1
ATOM 1491 C CA . ILE A 1 185 ? -20.692 13.365 37.171 1.00 87.81 185 ILE A CA 1
ATOM 1492 C C . ILE A 1 185 ? -21.337 13.367 38.566 1.00 87.81 185 ILE A C 1
ATOM 1494 O O . ILE A 1 185 ? -21.906 12.358 38.974 1.00 87.81 185 ILE A O 1
ATOM 1498 N N . ASP A 1 186 ? -21.327 14.502 39.267 1.00 88.31 186 ASP A N 1
ATOM 1499 C CA . ASP A 1 186 ? -21.950 14.628 40.590 1.00 88.31 186 ASP A CA 1
ATOM 1500 C C . ASP A 1 186 ? -23.478 14.506 40.531 1.00 88.31 186 ASP A C 1
ATOM 1502 O O . ASP A 1 186 ? -24.075 13.854 41.387 1.00 88.31 186 ASP A O 1
ATOM 1506 N N . GLN A 1 187 ? -24.112 15.060 39.490 1.00 90.31 187 GLN A N 1
ATOM 1507 C CA . GLN A 1 187 ? -25.550 14.889 39.260 1.00 90.31 187 GLN A CA 1
ATOM 1508 C C . GLN A 1 187 ? -25.901 13.414 39.032 1.00 90.31 187 GLN A C 1
ATOM 1510 O O . GLN A 1 187 ? -26.845 12.907 39.633 1.00 90.31 187 GLN A O 1
ATOM 1515 N N . LEU A 1 188 ? -25.102 12.697 38.232 1.00 89.38 188 LEU A N 1
ATOM 1516 C CA . LEU A 1 188 ? -25.293 11.259 38.016 1.00 89.38 188 LEU A CA 1
ATOM 1517 C C . LEU A 1 188 ? -25.143 10.463 39.318 1.00 89.38 188 LEU A C 1
ATOM 1519 O O . LEU A 1 188 ? -25.946 9.571 39.587 1.00 89.38 188 LEU A O 1
ATOM 1523 N N . LYS A 1 189 ? -24.155 10.800 40.158 1.00 87.94 189 LYS A N 1
ATOM 1524 C CA . LYS A 1 189 ? -23.988 10.165 41.475 1.00 87.94 189 LYS A CA 1
ATOM 1525 C C . LYS A 1 189 ? -25.209 10.383 42.372 1.00 87.94 189 LYS A C 1
ATOM 1527 O O . LYS A 1 189 ? -25.672 9.427 42.990 1.00 87.94 189 LYS A O 1
ATOM 1532 N N . GLN A 1 190 ? -25.755 11.600 42.417 1.00 87.62 190 GLN A N 1
ATOM 1533 C CA . GLN A 1 190 ? -26.963 11.911 43.192 1.00 87.62 190 GLN A CA 1
ATOM 1534 C C . GLN A 1 190 ? -28.200 11.156 42.683 1.00 87.62 190 GLN A C 1
ATOM 1536 O O . GLN A 1 190 ? -28.969 10.631 43.490 1.00 87.62 190 GLN A O 1
ATOM 1541 N N . GLU A 1 191 ? -28.385 11.060 41.362 1.00 87.12 191 GLU A N 1
ATOM 1542 C CA . GLU A 1 191 ? -29.486 10.297 40.755 1.00 87.12 191 GLU A CA 1
ATOM 1543 C C . GLU A 1 191 ? -29.397 8.808 41.126 1.00 87.12 191 GLU A C 1
ATOM 1545 O O . GLU A 1 191 ? -30.370 8.228 41.611 1.00 87.12 191 GLU A O 1
ATOM 1550 N N . VAL A 1 192 ? -28.212 8.199 40.988 1.00 86.25 192 VAL A N 1
ATOM 1551 C CA . VAL A 1 192 ? -27.983 6.790 41.350 1.00 86.25 192 VAL A CA 1
ATOM 1552 C C . VAL A 1 192 ? -28.221 6.553 42.841 1.00 86.25 192 VAL A C 1
ATOM 1554 O O . VAL A 1 192 ? -28.871 5.574 43.210 1.00 86.25 192 VAL A O 1
ATOM 1557 N N . GLN A 1 193 ? -27.738 7.444 43.709 1.00 83.50 193 GLN A N 1
ATOM 1558 C CA . GLN A 1 193 ? -27.977 7.350 45.151 1.00 83.50 193 GLN A CA 1
ATOM 1559 C C . GLN A 1 193 ? -29.459 7.507 45.505 1.00 83.50 193 GLN A C 1
ATOM 1561 O O . GLN A 1 193 ? -29.940 6.812 46.395 1.00 83.50 193 GLN A O 1
ATOM 1566 N N . SER A 1 194 ? -30.200 8.355 44.789 1.00 81.75 194 SER A N 1
ATOM 1567 C CA . SER A 1 194 ? -31.649 8.511 44.979 1.00 81.75 194 SER A CA 1
ATOM 1568 C C . SER A 1 194 ? -32.418 7.246 44.587 1.00 81.75 194 SER A C 1
ATOM 1570 O O . SER A 1 194 ? -33.388 6.890 45.250 1.00 81.75 194 SER A O 1
ATOM 1572 N N . LEU A 1 195 ? -31.961 6.538 43.548 1.00 77.62 195 LEU A N 1
ATOM 1573 C CA . LEU A 1 195 ? -32.529 5.257 43.107 1.00 77.62 195 LEU A CA 1
ATOM 1574 C C . LEU A 1 195 ? -32.132 4.077 44.010 1.00 77.62 195 LEU A C 1
ATOM 1576 O O . LEU A 1 195 ? -32.899 3.128 44.147 1.00 77.62 195 LEU A O 1
ATOM 1580 N N . SER A 1 196 ? -30.939 4.131 44.607 1.00 67.44 196 SER A N 1
ATOM 1581 C CA . SER A 1 196 ? -30.365 3.046 45.424 1.00 67.44 196 SER A CA 1
ATOM 1582 C C . SER A 1 196 ? -30.602 3.220 46.929 1.00 67.44 196 SER A C 1
ATOM 1584 O O . SER A 1 196 ? -30.354 2.301 47.708 1.00 67.44 196 SER A O 1
ATOM 1586 N N . GLY A 1 197 ? -31.038 4.404 47.363 1.00 61.28 197 GLY A N 1
ATOM 1587 C CA . GLY A 1 197 ? -31.301 4.720 48.762 1.00 61.28 197 GLY A CA 1
ATOM 1588 C C . GLY A 1 197 ? -32.527 3.985 49.306 1.00 61.28 197 GLY A C 1
ATOM 1589 O O . GLY A 1 197 ? -33.452 3.646 48.572 1.00 61.28 197 GLY A O 1
ATOM 1590 N N . GLY A 1 198 ? -32.576 3.795 50.629 1.00 58.16 198 GLY A N 1
ATOM 1591 C CA . GLY A 1 198 ? -33.653 3.078 51.334 1.00 58.16 198 GLY A CA 1
ATOM 1592 C C . GLY A 1 198 ? -35.075 3.648 51.181 1.00 58.16 198 GLY A C 1
ATOM 1593 O O . GLY A 1 198 ? -36.015 3.045 51.684 1.00 58.16 198 GLY A O 1
ATOM 1594 N N . ASN A 1 199 ? -35.246 4.768 50.468 1.00 56.38 199 ASN A N 1
ATOM 1595 C CA . ASN A 1 199 ? -36.543 5.355 50.113 1.00 56.38 199 ASN A CA 1
ATOM 1596 C C . ASN A 1 199 ? -37.084 4.863 48.754 1.00 56.38 199 ASN A C 1
ATOM 1598 O O . ASN A 1 199 ? -38.130 5.335 48.308 1.00 56.38 199 ASN A O 1
ATOM 1602 N N . ALA A 1 200 ? -36.395 3.939 48.075 1.00 59.41 200 ALA A N 1
ATOM 1603 C CA . ALA A 1 200 ? -36.874 3.335 46.838 1.00 59.41 200 ALA A CA 1
ATOM 1604 C C . ALA A 1 200 ? -38.113 2.461 47.108 1.00 59.41 200 ALA A C 1
ATOM 1606 O O . ALA A 1 200 ? -38.023 1.310 47.541 1.00 59.41 200 ALA A O 1
ATOM 1607 N N . GLN A 1 201 ? -39.298 3.014 46.854 1.00 66.62 201 GLN A N 1
ATOM 1608 C CA . GLN A 1 201 ? -40.558 2.303 47.028 1.00 66.62 201 GLN A CA 1
ATOM 1609 C C . GLN A 1 201 ? -40.797 1.378 45.828 1.00 66.62 201 GLN A C 1
ATOM 1611 O O . GLN A 1 201 ? -41.176 1.812 44.740 1.00 66.62 201 GLN A O 1
ATOM 1616 N N . LYS A 1 202 ? -40.540 0.079 46.014 1.00 66.81 202 LYS A N 1
ATOM 1617 C CA . LYS A 1 202 ? -40.792 -0.939 44.990 1.00 66.81 202 LYS A CA 1
ATOM 1618 C C . LYS A 1 202 ? -42.298 -1.190 44.899 1.00 66.81 202 LYS A C 1
ATOM 1620 O O . LYS A 1 202 ? -42.887 -1.780 45.800 1.00 66.81 202 LYS A O 1
ATOM 1625 N N . TYR A 1 203 ? -42.922 -0.725 43.823 1.00 74.94 203 TYR A N 1
ATOM 1626 C CA . TYR A 1 203 ? -44.325 -1.023 43.552 1.00 74.94 203 TYR A CA 1
ATOM 1627 C C . TYR A 1 203 ? -44.467 -2.464 43.061 1.00 74.94 203 TYR A C 1
ATOM 1629 O O . TYR A 1 203 ? -43.684 -2.933 42.232 1.00 74.94 203 TYR A O 1
ATOM 1637 N N . ASN A 1 204 ? -45.472 -3.169 43.575 1.00 79.00 204 ASN A N 1
ATOM 1638 C CA . ASN A 1 204 ? -45.831 -4.481 43.054 1.00 79.00 204 ASN A CA 1
ATOM 1639 C C . ASN A 1 204 ? -46.399 -4.326 41.641 1.00 79.00 204 ASN A C 1
ATOM 1641 O O . ASN A 1 204 ? -47.142 -3.382 41.364 1.00 79.00 204 ASN A O 1
ATOM 1645 N N . LEU A 1 205 ? -46.066 -5.271 40.760 1.00 78.12 205 LEU A N 1
ATOM 1646 C CA . LEU A 1 205 ? -46.750 -5.412 39.478 1.00 78.12 205 LEU A CA 1
ATOM 1647 C C . LEU A 1 205 ? -48.253 -5.540 39.739 1.00 78.12 205 LEU A C 1
ATOM 1649 O O . LEU A 1 205 ? -48.669 -6.314 40.604 1.00 78.12 205 LEU A O 1
ATOM 1653 N N . LEU A 1 206 ? -49.052 -4.759 39.009 1.00 81.38 206 LEU A N 1
ATOM 1654 C CA . LEU A 1 206 ? -50.504 -4.864 39.079 1.00 81.38 206 LEU A CA 1
ATOM 1655 C C . LEU A 1 206 ? -50.901 -6.313 38.759 1.00 81.38 206 LEU A C 1
ATOM 1657 O O . LEU A 1 206 ? -50.412 -6.862 37.766 1.00 81.38 206 LEU A O 1
ATOM 1661 N N . PRO A 1 207 ? -51.750 -6.949 39.585 1.00 80.69 207 PRO A N 1
ATOM 1662 C CA . PRO A 1 207 ? -52.200 -8.300 39.305 1.00 80.69 207 PRO A CA 1
ATOM 1663 C C . PRO A 1 207 ? -52.943 -8.312 37.970 1.00 80.69 207 PRO A C 1
ATOM 1665 O O . PRO A 1 207 ? -53.717 -7.404 37.660 1.00 80.69 207 PRO A O 1
ATOM 1668 N N . GLN A 1 208 ? -52.700 -9.351 37.176 1.00 78.81 208 GLN A N 1
ATOM 1669 C CA . GLN A 1 208 ? -53.432 -9.562 35.938 1.00 78.81 208 GLN A CA 1
ATOM 1670 C C . GLN A 1 208 ? -54.917 -9.740 36.274 1.00 78.81 208 GLN A C 1
ATOM 1672 O O . GLN A 1 208 ? -55.295 -10.665 36.991 1.00 78.81 208 GLN A O 1
ATOM 1677 N N . ILE A 1 209 ? -55.759 -8.837 35.772 1.00 78.19 209 ILE A N 1
ATOM 1678 C CA . ILE A 1 209 ? -57.208 -8.926 35.945 1.00 78.19 209 ILE A CA 1
ATOM 1679 C C . ILE A 1 209 ? -57.704 -10.047 35.027 1.00 78.19 209 ILE A C 1
ATOM 1681 O O . ILE A 1 209 ? -57.799 -9.860 33.815 1.00 78.19 209 ILE A O 1
ATOM 1685 N N . SER A 1 210 ? -57.991 -11.225 35.587 1.00 75.00 210 SER A N 1
ATOM 1686 C CA . SER A 1 210 ? -58.690 -12.291 34.865 1.00 75.00 210 SER A CA 1
ATOM 1687 C C . SER A 1 210 ? -60.193 -12.153 35.092 1.00 75.00 210 SER A C 1
ATOM 1689 O O . SER A 1 210 ? -60.670 -12.312 36.216 1.00 75.00 210 SER A O 1
ATOM 1691 N N . PHE A 1 211 ? -60.936 -11.858 34.030 1.00 75.44 211 PHE A N 1
ATOM 1692 C CA . PHE A 1 211 ? -62.393 -11.757 34.054 1.00 75.44 211 PHE A CA 1
ATOM 1693 C C . PHE A 1 211 ? -62.995 -12.950 33.303 1.00 75.44 211 PHE A C 1
ATOM 1695 O O . PHE A 1 211 ? -63.134 -12.932 32.082 1.00 75.44 211 PHE A O 1
ATOM 1702 N N . THR A 1 212 ? -63.296 -14.024 34.033 1.00 72.19 212 THR A N 1
ATOM 1703 C CA . THR A 1 212 ? -63.789 -15.298 33.482 1.00 72.19 212 THR A CA 1
ATOM 1704 C C . THR A 1 212 ? -65.317 -15.343 33.553 1.00 72.19 212 THR A C 1
ATOM 1706 O O . THR A 1 212 ? -65.891 -16.035 34.385 1.00 72.19 212 THR A O 1
ATOM 1709 N N . VAL A 1 213 ? -65.990 -14.530 32.736 1.00 76.44 213 VAL A N 1
ATOM 1710 C CA . VAL A 1 213 ? -67.469 -14.388 32.758 1.00 76.44 213 VAL A CA 1
ATOM 1711 C C . VAL A 1 213 ? -68.117 -14.928 31.480 1.00 76.44 213 VAL A C 1
ATOM 1713 O O . VAL A 1 213 ? -69.336 -14.941 31.346 1.00 76.44 213 VAL A O 1
ATOM 1716 N N . HIS A 1 214 ? -67.300 -15.468 30.573 1.00 71.88 214 HIS A N 1
ATOM 1717 C CA . HIS A 1 214 ? -67.738 -16.023 29.295 1.00 71.88 214 HIS A CA 1
ATOM 1718 C C . HIS A 1 214 ? -68.839 -17.084 29.450 1.00 71.88 214 HIS A C 1
ATOM 1720 O O . HIS A 1 214 ? -69.836 -17.048 28.735 1.00 71.88 214 HIS A O 1
ATOM 1726 N N . ASP A 1 215 ? -68.716 -17.958 30.452 1.00 72.56 215 ASP A N 1
ATOM 1727 C CA . ASP A 1 215 ? -69.688 -19.028 30.711 1.00 72.56 215 ASP A CA 1
ATOM 1728 C C . ASP A 1 215 ? -71.037 -18.503 31.235 1.00 72.56 215 ASP A C 1
ATOM 1730 O O . ASP A 1 215 ? -72.064 -19.168 31.106 1.00 72.56 215 ASP A O 1
ATOM 1734 N N . ILE A 1 216 ? -71.047 -17.311 31.843 1.00 75.12 216 ILE A N 1
ATOM 1735 C CA . ILE A 1 216 ? -72.271 -16.652 32.316 1.00 75.12 216 ILE A CA 1
ATOM 1736 C C . ILE A 1 216 ? -72.952 -15.944 31.143 1.00 75.12 216 ILE A C 1
ATOM 1738 O O . ILE A 1 216 ? -74.164 -16.065 30.987 1.00 75.12 216 ILE A O 1
ATOM 1742 N N . GLU A 1 217 ? -72.185 -15.248 30.300 1.00 75.56 217 GLU A N 1
ATOM 1743 C CA . GLU A 1 217 ? -72.715 -14.540 29.127 1.00 75.56 217 GLU A CA 1
ATOM 1744 C C . GLU A 1 217 ? -73.296 -15.487 28.068 1.00 75.56 217 GLU A C 1
ATOM 1746 O O . GLU A 1 217 ? -74.237 -15.110 27.376 1.00 75.56 217 GLU A O 1
ATOM 1751 N N . GLN A 1 218 ? -72.783 -16.718 27.963 1.00 76.44 218 GLN A N 1
ATOM 1752 C CA . GLN A 1 218 ? -73.268 -17.727 27.011 1.00 76.44 218 GLN A CA 1
ATOM 1753 C C . GLN A 1 218 ? -74.287 -18.714 27.594 1.00 76.44 218 GLN A C 1
ATOM 1755 O O . GLN A 1 218 ? -74.608 -19.714 26.957 1.00 76.44 218 GLN A O 1
ATOM 1760 N N . ASN A 1 219 ? -74.794 -18.492 28.809 1.00 81.62 219 ASN A N 1
ATOM 1761 C CA . ASN A 1 219 ? -75.733 -19.440 29.397 1.00 81.62 219 ASN A CA 1
ATOM 1762 C C . ASN A 1 219 ? -77.137 -19.286 28.788 1.00 81.62 219 ASN A C 1
ATOM 1764 O O . ASN A 1 219 ? -77.851 -18.328 29.092 1.00 81.62 219 ASN A O 1
ATOM 1768 N N . ASP A 1 220 ? -77.565 -20.294 28.022 1.00 79.62 220 ASP A N 1
ATOM 1769 C CA . ASP A 1 220 ? -78.897 -20.411 27.403 1.00 79.62 220 ASP A CA 1
ATOM 1770 C C . ASP A 1 220 ? -80.074 -20.191 28.378 1.00 79.62 220 ASP A C 1
ATOM 1772 O O . ASP A 1 220 ? -81.204 -19.923 27.963 1.00 79.62 220 ASP A O 1
ATOM 1776 N N . LEU A 1 221 ? -79.860 -20.322 29.695 1.00 79.69 221 LEU A N 1
ATOM 1777 C CA . LEU A 1 221 ? -80.864 -19.989 30.708 1.00 79.69 221 LEU A CA 1
ATOM 1778 C C . LEU A 1 221 ? -81.314 -18.527 30.605 1.00 79.69 221 LEU A C 1
ATOM 1780 O O . LEU A 1 221 ? -82.496 -18.256 30.811 1.00 79.69 221 LEU A O 1
ATOM 1784 N N . PHE A 1 222 ? -80.406 -17.607 30.268 1.00 75.69 222 PHE A N 1
ATOM 1785 C CA . PHE A 1 222 ? -80.721 -16.185 30.121 1.00 75.69 222 PHE A CA 1
ATOM 1786 C C . PHE A 1 222 ? -81.536 -15.880 28.856 1.00 75.69 222 PHE A C 1
ATOM 1788 O O . PHE A 1 222 ? -82.204 -14.850 28.809 1.00 75.69 222 PHE A O 1
ATOM 1795 N N . GLU A 1 223 ? -81.567 -16.787 27.873 1.00 75.00 223 GLU A N 1
ATOM 1796 C CA . GLU A 1 223 ? -82.441 -16.675 26.695 1.00 75.00 223 GLU A CA 1
ATOM 1797 C C . GLU A 1 223 ? -83.876 -17.158 26.968 1.00 75.00 223 GLU A C 1
ATOM 1799 O O . GLU A 1 223 ? -84.802 -16.876 26.200 1.00 75.00 223 GLU A O 1
ATOM 1804 N N . LYS A 1 224 ? -84.109 -17.890 28.066 1.00 77.31 224 LYS A N 1
ATOM 1805 C CA . LYS A 1 224 ? -85.435 -18.438 28.370 1.00 77.31 224 LYS A CA 1
ATOM 1806 C C . LYS A 1 224 ? -86.368 -17.360 28.909 1.00 77.31 224 LYS A C 1
ATOM 1808 O O . LYS A 1 224 ? -86.217 -16.862 30.021 1.00 77.31 224 LYS A O 1
ATOM 1813 N N . GLN A 1 225 ? -87.424 -17.087 28.148 1.00 69.31 225 GLN A N 1
ATOM 1814 C CA . GLN A 1 225 ? -88.505 -16.207 28.573 1.00 69.31 225 GLN A CA 1
ATOM 1815 C C . GLN A 1 225 ? -89.258 -16.809 29.771 1.00 69.31 225 GLN A C 1
ATOM 1817 O O . GLN A 1 225 ? -89.848 -17.889 29.683 1.00 69.31 225 GLN A O 1
ATOM 1822 N N . ILE A 1 226 ? -89.268 -16.097 30.898 1.00 70.88 226 ILE A N 1
ATOM 1823 C CA . ILE A 1 226 ? -90.063 -16.471 32.070 1.00 70.88 226 ILE A CA 1
ATOM 1824 C C . ILE A 1 226 ? -91.511 -16.052 31.804 1.00 70.88 226 ILE A C 1
ATOM 1826 O O . ILE A 1 226 ? -91.824 -14.866 31.731 1.00 70.88 226 ILE A O 1
ATOM 1830 N N . ILE A 1 227 ? -92.399 -17.032 31.639 1.00 67.69 227 ILE A N 1
ATOM 1831 C CA . ILE A 1 227 ? -93.821 -16.799 31.368 1.00 67.69 227 ILE A CA 1
ATOM 1832 C C . ILE A 1 227 ? -94.622 -17.070 32.646 1.00 67.69 227 ILE A C 1
ATOM 1834 O O . ILE A 1 227 ? -94.505 -18.137 33.247 1.00 67.69 227 ILE A O 1
ATOM 1838 N N . GLY A 1 228 ? -95.448 -16.101 33.052 1.00 59.84 228 GLY A N 1
ATOM 1839 C CA . GLY A 1 228 ? -96.369 -16.241 34.180 1.00 59.84 228 GLY A CA 1
ATOM 1840 C C . GLY A 1 228 ? -97.456 -17.291 33.922 1.00 59.84 228 GLY A C 1
ATOM 1841 O O . GLY A 1 228 ? -97.873 -17.502 32.784 1.00 59.84 228 GLY A O 1
ATOM 1842 N N . ASN A 1 229 ? -97.935 -17.933 34.992 1.00 61.91 229 ASN A N 1
ATOM 1843 C CA . ASN A 1 229 ? -98.892 -19.050 34.950 1.00 61.91 229 ASN A CA 1
ATOM 1844 C C . ASN A 1 229 ? -100.176 -18.749 34.138 1.00 61.91 229 ASN A C 1
ATOM 1846 O O . ASN A 1 229 ? -100.785 -19.648 33.564 1.00 61.91 229 ASN A O 1
ATOM 1850 N N . GLU A 1 230 ? -100.559 -17.476 34.042 1.00 59.66 230 GLU A N 1
ATOM 1851 C CA . GLU A 1 230 ? -101.766 -17.002 33.354 1.00 59.66 230 GLU A CA 1
ATOM 1852 C C . GLU A 1 230 ? -101.665 -17.020 31.820 1.00 59.66 230 GLU A C 1
ATOM 1854 O O . GLU A 1 230 ? -102.684 -17.060 31.136 1.00 59.66 230 GLU A O 1
ATOM 1859 N N . ASN A 1 231 ? -100.450 -17.065 31.267 1.00 58.75 231 ASN A N 1
ATOM 1860 C CA . ASN A 1 231 ? -100.194 -16.987 29.823 1.00 58.75 231 ASN A CA 1
ATOM 1861 C C . ASN A 1 231 ? -100.027 -18.369 29.161 1.00 58.75 231 ASN A C 1
ATOM 1863 O O . ASN A 1 231 ? -99.502 -18.488 28.053 1.00 58.75 231 ASN A O 1
ATOM 1867 N N . SER A 1 232 ? -100.451 -19.440 29.838 1.00 66.12 232 SER A N 1
ATOM 1868 C CA . SER A 1 232 ? -100.519 -20.781 29.249 1.00 66.12 232 SER A CA 1
ATOM 1869 C C . SER A 1 232 ? -101.734 -20.900 28.323 1.00 66.12 232 SER A C 1
ATOM 1871 O O . SER A 1 232 ? -102.812 -20.399 28.637 1.00 66.12 232 SER A O 1
ATOM 1873 N N . SER A 1 233 ? -101.607 -21.627 27.209 1.00 65.31 233 SER A N 1
ATOM 1874 C CA . SER A 1 233 ? -102.681 -21.773 26.211 1.00 65.31 233 SER A CA 1
ATOM 1875 C C . SER A 1 233 ? -103.977 -22.402 26.747 1.00 65.31 233 SER A C 1
ATOM 1877 O O . SER A 1 233 ? -105.025 -22.241 26.131 1.00 65.31 233 SER A O 1
ATOM 1879 N N . VAL A 1 234 ? -103.932 -23.068 27.908 1.00 69.00 234 VAL A N 1
ATOM 1880 C CA . VAL A 1 234 ? -105.102 -23.679 28.574 1.00 69.00 234 VAL A CA 1
ATOM 1881 C C . VAL A 1 234 ? -105.614 -22.836 29.756 1.00 69.00 234 VAL A C 1
ATOM 1883 O O . VAL A 1 234 ? -106.738 -23.036 30.214 1.00 69.00 234 VAL A O 1
ATOM 1886 N N . ALA A 1 235 ? -104.840 -21.851 30.234 1.00 70.75 235 ALA A N 1
ATOM 1887 C CA . ALA A 1 235 ? -105.171 -21.069 31.432 1.00 70.75 235 ALA A CA 1
ATOM 1888 C C . ALA A 1 235 ? -106.471 -20.263 31.273 1.00 70.75 235 ALA A C 1
ATOM 1890 O O . ALA A 1 235 ? -107.289 -20.222 32.192 1.00 70.75 235 ALA A O 1
ATOM 1891 N N . GLY A 1 236 ? -106.716 -19.700 30.085 1.00 71.06 236 GLY A N 1
ATOM 1892 C CA . GLY A 1 236 ? -107.949 -18.959 29.800 1.00 71.06 236 GLY A CA 1
ATOM 1893 C C . GLY A 1 236 ? -109.217 -19.814 29.909 1.00 71.06 236 GLY A C 1
ATOM 1894 O O . GLY A 1 236 ? -110.240 -19.337 30.400 1.00 71.06 236 GLY A O 1
ATOM 1895 N N . LEU A 1 237 ? -109.153 -21.090 29.508 1.00 73.19 237 LEU A N 1
ATOM 1896 C CA . LEU A 1 237 ? -110.287 -22.013 29.618 1.00 73.19 237 LEU A CA 1
ATOM 1897 C C . LEU A 1 237 ? -110.545 -22.412 31.076 1.00 73.19 237 LEU A C 1
ATOM 1899 O O . LEU A 1 237 ? -111.695 -22.414 31.510 1.00 73.19 237 LEU A O 1
ATOM 1903 N N . ILE A 1 238 ? -109.481 -22.696 31.832 1.00 75.12 238 ILE A N 1
ATOM 1904 C CA . ILE A 1 238 ? -109.569 -23.088 33.247 1.00 75.12 238 ILE A CA 1
ATOM 1905 C C . ILE A 1 238 ? -110.162 -21.951 34.086 1.00 75.12 238 ILE A C 1
ATOM 1907 O O . ILE A 1 238 ? -111.089 -22.169 34.866 1.00 75.12 238 ILE A O 1
ATOM 1911 N N . ASN A 1 239 ? -109.692 -20.718 33.875 1.00 76.00 239 ASN A N 1
ATOM 1912 C CA . ASN A 1 239 ? -110.216 -19.549 34.580 1.00 76.00 239 ASN A CA 1
ATOM 1913 C C . ASN A 1 239 ? -111.684 -19.273 34.225 1.00 76.00 239 ASN A C 1
ATOM 1915 O O . ASN A 1 239 ? -112.474 -18.953 35.109 1.00 76.00 239 ASN A O 1
ATOM 1919 N N . LYS A 1 240 ? -112.081 -19.446 32.955 1.00 77.38 240 LYS A N 1
ATOM 1920 C CA . LYS A 1 240 ? -113.476 -19.255 32.523 1.00 77.38 240 LYS A CA 1
ATOM 1921 C C . LYS A 1 240 ? -114.433 -20.285 33.129 1.00 77.38 240 LYS A C 1
ATOM 1923 O O . LYS A 1 240 ? -115.577 -19.949 33.415 1.00 77.38 240 LYS A O 1
ATOM 1928 N N . LEU A 1 241 ? -113.985 -21.530 33.291 1.00 77.69 241 LEU A N 1
ATOM 1929 C CA . LEU A 1 241 ? -114.791 -22.615 33.856 1.00 77.69 241 LEU A CA 1
ATOM 1930 C C . LEU A 1 241 ? -114.725 -22.683 35.390 1.00 77.69 241 LEU A C 1
ATOM 1932 O O . LEU A 1 241 ? -115.475 -23.454 35.983 1.00 77.69 241 LEU A O 1
ATOM 1936 N N . GLY A 1 242 ? -113.843 -21.906 36.031 1.00 78.31 242 GLY A N 1
ATOM 1937 C CA . GLY A 1 242 ? -113.678 -21.892 37.488 1.00 78.31 242 GLY A CA 1
ATOM 1938 C C . GLY A 1 242 ? -113.266 -23.248 38.068 1.00 78.31 242 GLY A C 1
ATOM 1939 O O . GLY A 1 242 ? -113.561 -23.544 39.220 1.00 78.31 242 GLY A O 1
ATOM 1940 N N . ASN A 1 243 ? -112.625 -24.100 37.267 1.00 77.75 243 ASN A N 1
ATOM 1941 C CA . ASN A 1 243 ? -112.374 -25.507 37.585 1.00 77.75 243 ASN A CA 1
ATOM 1942 C C . ASN A 1 243 ? -110.892 -25.798 37.880 1.00 77.75 243 ASN A C 1
ATOM 1944 O O . ASN A 1 243 ? -110.424 -26.921 37.686 1.00 77.75 243 ASN A O 1
ATOM 1948 N N . SER A 1 244 ? -110.145 -24.802 38.366 1.00 76.88 244 SER A N 1
ATOM 1949 C CA . SER A 1 244 ? -108.715 -24.926 38.683 1.00 76.88 244 SER A CA 1
ATOM 1950 C C . SER A 1 244 ? -108.423 -26.031 39.697 1.00 76.88 244 SER A C 1
ATOM 1952 O O . SER A 1 244 ? -107.465 -26.785 39.525 1.00 76.88 244 SER A O 1
ATOM 1954 N N . ASP A 1 245 ? -109.266 -26.164 40.721 1.00 78.69 245 ASP A N 1
ATOM 1955 C CA . ASP A 1 245 ? -109.098 -27.185 41.758 1.00 78.69 245 ASP A CA 1
ATOM 1956 C C . ASP A 1 245 ? -109.353 -28.589 41.210 1.00 78.69 245 ASP A C 1
ATOM 1958 O O . ASP A 1 245 ? -108.600 -29.513 41.506 1.00 78.69 245 ASP A O 1
ATOM 1962 N N . TRP A 1 246 ? -110.330 -28.730 40.311 1.00 81.50 246 TRP A N 1
ATOM 1963 C CA . TRP A 1 246 ? -110.595 -29.991 39.621 1.00 81.50 246 TRP A CA 1
ATOM 1964 C C . TRP A 1 246 ? -109.422 -30.414 38.733 1.00 81.50 246 TRP A C 1
ATOM 1966 O O . TRP A 1 246 ? -109.033 -31.579 38.748 1.00 81.50 246 TRP A O 1
ATOM 1976 N N . VAL A 1 247 ? -108.802 -29.476 38.007 1.00 78.62 247 VAL A N 1
ATOM 1977 C CA . VAL A 1 247 ? -107.592 -29.765 37.220 1.00 78.62 247 VAL A CA 1
ATOM 1978 C C . VAL A 1 247 ? -106.438 -30.181 38.136 1.00 78.62 247 VAL A C 1
ATOM 1980 O O . VAL A 1 247 ? -105.740 -31.157 37.860 1.00 78.62 247 VAL A O 1
ATOM 1983 N N . LYS A 1 248 ? -106.251 -29.478 39.258 1.00 77.25 248 LYS A N 1
ATOM 1984 C CA . LYS A 1 248 ? -105.203 -29.772 40.244 1.00 77.25 248 LYS A CA 1
ATOM 1985 C C . LYS A 1 248 ? -105.384 -31.143 40.899 1.00 77.25 248 LYS A C 1
ATOM 1987 O O . LYS A 1 248 ? -104.398 -31.848 41.115 1.00 77.25 248 LYS A O 1
ATOM 1992 N N . ASP A 1 249 ? -106.620 -31.530 41.187 1.00 79.31 249 ASP A N 1
ATOM 1993 C CA . ASP A 1 249 ? -106.940 -32.857 41.702 1.00 79.31 249 ASP A CA 1
ATOM 1994 C C . ASP A 1 249 ? -106.825 -33.933 40.619 1.00 79.31 249 ASP A C 1
ATOM 1996 O O . ASP A 1 249 ? -106.285 -35.003 40.889 1.00 79.31 249 ASP A O 1
ATOM 2000 N N . GLY A 1 250 ? -107.222 -33.627 39.381 1.00 74.38 250 GLY A N 1
ATOM 2001 C CA . GLY A 1 250 ? -107.071 -34.490 38.208 1.00 74.38 250 GLY A CA 1
ATOM 2002 C C . GLY A 1 250 ? -105.621 -34.904 37.947 1.00 74.38 250 GLY A C 1
ATOM 2003 O O . GLY A 1 250 ? -105.353 -36.067 37.650 1.00 74.38 250 GLY A O 1
ATOM 2004 N N . ILE A 1 251 ? -104.667 -33.986 38.151 1.00 75.19 251 ILE A N 1
ATOM 2005 C CA . ILE A 1 251 ? -103.224 -34.255 38.017 1.00 75.19 251 ILE A CA 1
ATOM 2006 C C . ILE A 1 251 ? -102.759 -35.391 38.944 1.00 75.19 251 ILE A C 1
ATOM 2008 O O . ILE A 1 251 ? -101.845 -36.128 38.581 1.00 75.19 251 ILE A O 1
ATOM 2012 N N . LYS A 1 252 ? -103.381 -35.584 40.116 1.00 77.19 252 LYS A N 1
ATOM 2013 C CA . LYS A 1 252 ? -102.995 -36.647 41.068 1.00 77.19 252 LYS A CA 1
ATOM 2014 C C . LYS A 1 252 ? -103.278 -38.055 40.542 1.00 77.19 252 LYS A C 1
ATOM 2016 O O . LYS A 1 252 ? -102.661 -39.004 41.018 1.00 77.19 252 LYS A O 1
ATOM 2021 N N . TYR A 1 253 ? -104.207 -38.182 39.596 1.00 74.88 253 TYR A N 1
ATOM 2022 C CA . TYR A 1 253 ? -104.594 -39.455 38.987 1.00 74.88 253 TYR A CA 1
ATOM 2023 C C . TYR A 1 253 ? -103.760 -39.799 37.750 1.00 74.88 253 TYR A C 1
ATOM 2025 O O . TYR A 1 253 ? -103.963 -40.857 37.157 1.00 74.88 253 TYR A O 1
ATOM 2033 N N . LEU A 1 254 ? -102.824 -38.930 37.355 1.00 73.25 254 LEU A N 1
ATOM 2034 C CA . LEU A 1 254 ? -101.872 -39.256 36.301 1.00 73.25 254 LEU A CA 1
ATOM 2035 C C . LEU A 1 254 ? -100.923 -40.369 36.777 1.00 73.25 254 LEU A C 1
ATOM 2037 O O . LEU A 1 254 ? -100.497 -40.356 37.938 1.00 73.25 254 LEU A O 1
ATOM 2041 N N . PRO A 1 255 ? -100.583 -41.333 35.905 1.00 70.12 255 PRO A N 1
ATOM 2042 C CA . PRO A 1 255 ? -99.682 -42.421 36.258 1.00 70.12 255 PRO A CA 1
ATOM 2043 C C . PRO A 1 255 ? -98.324 -41.869 36.716 1.00 70.12 255 PRO A C 1
ATOM 2045 O O . PRO A 1 255 ? -97.758 -40.966 36.100 1.00 70.12 255 PRO A O 1
ATOM 2048 N N . LYS A 1 256 ? -97.804 -42.403 37.830 1.00 65.00 256 LYS A N 1
ATOM 2049 C CA . LYS A 1 256 ? -96.511 -41.985 38.406 1.00 65.00 256 LYS A CA 1
ATOM 2050 C C . LYS A 1 256 ? -95.316 -42.454 37.573 1.00 65.00 256 LYS A C 1
ATOM 2052 O O . LYS A 1 256 ? -94.262 -41.827 37.613 1.00 65.00 256 LYS A O 1
ATOM 2057 N N . GLU A 1 257 ? -95.493 -43.531 36.816 1.00 61.25 257 GLU A N 1
ATOM 2058 C CA . GLU A 1 257 ? -94.493 -44.100 35.921 1.00 61.25 257 GLU A CA 1
ATOM 2059 C C . GLU A 1 257 ? -94.976 -43.912 34.482 1.00 61.25 257 GLU A C 1
ATOM 2061 O O . GLU A 1 257 ? -95.946 -44.528 34.049 1.00 61.25 257 GLU A O 1
ATOM 2066 N N . LEU A 1 258 ? -94.322 -43.007 33.756 1.00 62.78 258 LEU A N 1
ATOM 2067 C CA . LEU A 1 258 ? -94.538 -42.822 32.324 1.00 62.78 258 LEU A CA 1
ATOM 2068 C C . LEU A 1 258 ? -93.711 -43.883 31.589 1.00 62.78 258 LEU A C 1
ATOM 2070 O O . LEU A 1 258 ? -92.479 -43.821 31.619 1.00 62.78 258 LEU A O 1
ATOM 2074 N N . ASN A 1 259 ? -94.367 -44.843 30.931 1.00 55.84 259 ASN A N 1
ATOM 2075 C CA . ASN A 1 259 ? -93.689 -45.702 29.958 1.00 55.84 259 ASN A CA 1
ATOM 2076 C C . ASN A 1 259 ? -93.151 -44.816 28.820 1.00 55.84 259 ASN A C 1
ATOM 2078 O O . ASN A 1 259 ? -93.708 -43.762 28.539 1.00 55.84 259 ASN A O 1
ATOM 2082 N N . GLN A 1 260 ? -92.033 -45.195 28.200 1.00 53.06 260 GLN A N 1
ATOM 2083 C CA . GLN A 1 260 ? -91.142 -44.316 27.415 1.00 53.06 260 GLN A CA 1
ATOM 2084 C C . GLN A 1 260 ? -91.752 -43.598 26.184 1.00 53.06 260 GLN A C 1
ATOM 2086 O O . GLN A 1 260 ? -91.058 -42.825 25.519 1.00 53.06 260 GLN A O 1
ATOM 2091 N N . GLU A 1 261 ? -93.043 -43.762 25.900 1.00 53.38 261 GLU A N 1
ATOM 2092 C CA . GLU A 1 261 ? -93.776 -42.905 24.973 1.00 53.38 261 GLU A CA 1
ATOM 2093 C C . GLU A 1 261 ? -94.387 -41.717 25.726 1.00 53.38 261 GLU A C 1
ATOM 2095 O O . GLU A 1 261 ? -95.203 -41.871 26.625 1.00 53.38 261 GLU A O 1
ATOM 2100 N N . LYS A 1 262 ? -93.967 -40.495 25.369 1.00 58.31 262 LYS A N 1
ATOM 2101 C CA . LYS A 1 262 ? -94.428 -39.241 25.988 1.00 58.31 262 LYS A CA 1
ATOM 2102 C C . LYS A 1 262 ? -95.947 -39.070 25.835 1.00 58.31 262 LYS A C 1
ATOM 2104 O O . LYS A 1 262 ? -96.400 -38.463 24.859 1.00 58.31 262 LYS A O 1
ATOM 2109 N N . GLU A 1 263 ? -96.700 -39.566 26.810 1.00 61.66 263 GLU A N 1
ATOM 2110 C CA . GLU A 1 263 ? -98.156 -39.461 26.868 1.00 61.66 263 GLU A CA 1
ATOM 2111 C C . GLU A 1 263 ? -98.601 -37.988 26.886 1.00 61.66 263 GLU A C 1
ATOM 2113 O O . GLU A 1 263 ? -97.987 -37.110 27.512 1.00 61.66 263 GLU A O 1
ATOM 2118 N N . ALA A 1 264 ? -99.660 -37.694 26.131 1.00 62.84 264 ALA A N 1
ATOM 2119 C CA . ALA A 1 264 ? -100.243 -36.362 26.074 1.00 62.84 264 ALA A CA 1
ATOM 2120 C C . ALA A 1 264 ? -100.945 -36.055 27.403 1.00 62.84 264 ALA A C 1
ATOM 2122 O O . ALA A 1 264 ? -101.759 -36.848 27.870 1.00 62.84 264 ALA A O 1
ATOM 2123 N N . CYS A 1 265 ? -100.648 -34.901 28.010 1.00 68.56 265 CYS A N 1
ATOM 2124 C CA . CYS A 1 265 ? -101.339 -34.495 29.226 1.00 68.56 265 CYS A CA 1
ATOM 2125 C C . CYS A 1 265 ? -102.786 -34.108 28.878 1.00 68.56 265 CYS A C 1
ATOM 2127 O O . CYS A 1 265 ? -102.984 -33.166 28.110 1.00 68.56 265 CYS A O 1
ATOM 2129 N N . PRO A 1 266 ? -103.808 -34.748 29.467 1.00 66.75 266 PRO A N 1
ATOM 2130 C CA . PRO A 1 266 ? -105.201 -34.387 29.202 1.00 66.75 266 PRO A CA 1
ATOM 2131 C C . PRO A 1 266 ? -105.573 -32.992 29.740 1.00 66.75 266 PRO A C 1
ATOM 2133 O O . PRO A 1 266 ? -106.608 -32.447 29.369 1.00 66.75 266 PRO A O 1
ATOM 2136 N N . PHE A 1 267 ? -104.725 -32.395 30.586 1.00 69.81 267 PHE A N 1
ATOM 2137 C CA . PHE A 1 267 ? -104.959 -31.102 31.237 1.00 69.81 267 PHE A CA 1
ATOM 2138 C C . PHE A 1 267 ? -104.038 -29.972 30.749 1.00 69.81 267 PHE A C 1
ATOM 2140 O O . PHE A 1 267 ? -104.167 -28.836 31.206 1.00 69.81 267 PHE A O 1
ATOM 2147 N N . ALA A 1 268 ? -103.083 -30.256 29.858 1.00 64.00 268 ALA A N 1
ATOM 2148 C CA . ALA A 1 268 ? -102.127 -29.264 29.376 1.00 64.00 268 ALA A CA 1
ATOM 2149 C C . ALA A 1 268 ? -101.715 -29.530 27.927 1.00 64.00 268 ALA A C 1
ATOM 2151 O O . ALA A 1 268 ? -101.530 -30.666 27.514 1.00 64.00 268 ALA A O 1
ATOM 2152 N N . SER A 1 269 ? -101.427 -28.467 27.178 1.00 59.25 269 SER A N 1
ATOM 2153 C CA . SER A 1 269 ? -100.951 -28.543 25.787 1.00 59.25 269 SER A CA 1
ATOM 2154 C C . SER A 1 269 ? -99.539 -29.136 25.633 1.00 59.25 269 SER A C 1
ATOM 2156 O O . SER A 1 269 ? -99.015 -29.202 24.523 1.00 59.25 269 SER A O 1
ATOM 2158 N N . LYS A 1 270 ? -98.881 -29.511 26.738 1.00 61.94 270 LYS A N 1
ATOM 2159 C CA . LYS A 1 270 ? -97.526 -30.079 26.770 1.00 61.94 270 LYS A CA 1
ATOM 2160 C C . LYS A 1 270 ? -97.585 -31.557 27.154 1.00 61.94 270 LYS A C 1
ATOM 2162 O O . LYS A 1 270 ? -98.418 -31.969 27.957 1.00 61.94 270 LYS A O 1
ATOM 2167 N N . LYS A 1 271 ? -96.667 -32.346 26.593 1.00 63.16 271 LYS A N 1
ATOM 2168 C CA . LYS A 1 271 ? -96.512 -33.766 26.937 1.00 63.16 271 LYS A CA 1
ATOM 2169 C C . LYS A 1 271 ? -96.032 -33.917 28.380 1.00 63.16 271 LYS A C 1
ATOM 2171 O O . LYS A 1 271 ? -95.293 -33.060 28.870 1.00 63.16 271 LYS A O 1
ATOM 2176 N N . LEU A 1 272 ? -96.438 -35.002 29.034 1.00 63.34 272 LEU A N 1
ATOM 2177 C CA . LEU A 1 272 ? -95.995 -35.313 30.388 1.00 63.34 272 LEU A CA 1
ATOM 2178 C C . LEU A 1 272 ? -94.476 -35.536 30.381 1.00 63.34 272 LEU A C 1
ATOM 2180 O O . LEU A 1 272 ? -93.944 -36.310 29.586 1.00 63.34 272 LEU A O 1
ATOM 2184 N N . SER A 1 273 ? -93.771 -34.807 31.240 1.00 57.06 273 SER A N 1
ATOM 2185 C CA . SER A 1 273 ? -92.344 -34.989 31.489 1.00 57.06 273 SER A CA 1
ATOM 2186 C C . SER A 1 273 ? -92.168 -35.416 32.936 1.00 57.06 273 SER A C 1
ATOM 2188 O O . SER A 1 273 ? -92.764 -34.791 33.818 1.00 57.06 273 SER A O 1
ATOM 2190 N N . GLN A 1 274 ? -91.344 -36.438 33.183 1.00 47.25 274 GLN A N 1
ATOM 2191 C CA . GLN A 1 274 ? -90.913 -36.766 34.540 1.00 47.25 274 GLN A CA 1
ATOM 2192 C C . GLN A 1 274 ? -90.339 -35.494 35.174 1.00 47.25 274 GLN A C 1
ATOM 2194 O O . GLN A 1 274 ? -89.444 -34.860 34.611 1.00 47.25 274 GLN A O 1
ATOM 2199 N N . LYS A 1 275 ? -90.917 -35.066 36.297 1.00 43.16 275 LYS A N 1
ATOM 2200 C CA . LYS A 1 275 ? -90.258 -34.076 37.144 1.00 43.16 275 LYS A CA 1
ATOM 2201 C C . LYS A 1 275 ? -89.106 -34.801 37.830 1.00 43.16 275 LYS A C 1
ATOM 2203 O O . LYS A 1 275 ? -89.362 -35.799 38.497 1.00 43.16 275 LYS A O 1
ATOM 2208 N N . ASN A 1 276 ? -87.887 -34.300 37.649 1.00 34.50 276 ASN A N 1
ATOM 2209 C CA . ASN A 1 276 ? -86.850 -34.489 38.661 1.00 34.50 276 ASN A CA 1
ATOM 2210 C C . ASN A 1 276 ? -87.264 -33.747 39.934 1.00 34.50 276 ASN A C 1
ATOM 2212 O O . ASN A 1 276 ? -87.822 -32.630 39.792 1.00 34.50 276 ASN A O 1
#

pLDDT: mean 82.99, std 12.66, range [34.5, 98.12]

Foldseek 3Di:
DWQKKWADVADLRPHTDMDGDPDPDDDDDDDPPNCPVVSLVCLVCVPPPRNPVIDTPPDDPVDDRDGDDPVQCVQQWDADPVDGPDTHGHNVVVVVSVVVVVVVVVVVVVVVVVVVVVVVVVVVVVVVVVVLVVLLVVLLVVLCVCCVPPVLCVVVCPPPNPDSVVSSVVVVPDDDDPDDDPDDPVNVSVVSCVCVPPPNDDDDDDPDDDDPCVCVVPDCVVVDDDDDPCPFPQNVVCVVVVCPVVLVVVVVPPDLDDDPPQDCDPRHRDTDDNDD

Secondary structure (DSSP, 8-state):
---EEEE-SBTTB-S-EEEE---SS------TTSSHHHHHHHHH-TTSGGGTT-EEES--TT------SHHHHHHHEEE-TTSTT-EEE-HHHHHHHHHHHHHHHHHHHHHHHHHHHHHHHHHHHHHHHHHHHHHHHHHHHHHHHHHHSS-TTGGGGTTTTT-HHHHHHHHHTSPPPSS--SS-HHHHHHHHHHHHSTT---PPPPPP-----HHHHT-GGGGS----GGGSTTHHHHHHHT-HHHHHHHGGGS-SS--SS-PBPTTSSSB-----

Sequence (276 aa):
MISKISLNKVASYKKLSVLETDKKVNLIYGLNGTGKSILSNFLYLPTHPDYKHSSVDGLDESHDILVYNETFIQDIFYESESLPGIFTLSKENKEAEQRIANAEKEINRIEKEKEVKEKELANEESHLTEIRKTAKNKIWEIKKDYTGGDRVLEFSLEGYKGDSNKLLTFIESIEKPESKPQKSIDQLKQEVQSLSGGNAQKYNLLPQISFTVHDIEQNDLFEKQIIGNENSSVAGLINKLGNSDWVKDGIKYLPKELNQEKEACPFASKKLSQKN

Radius of gyration: 62.97 Å; chains: 1; bounding box: 152×67×118 Å